Protein AF-A0A1B8HRH3-F1 (afdb_monomer_lite)

Radius of gyration: 27.8 Å; chains: 1; bounding box: 55×33×85 Å

Structure (mmCIF, N/CA/C/O backbone):
data_AF-A0A1B8HRH3-F1
#
_entry.id   AF-A0A1B8HRH3-F1
#
loop_
_atom_site.group_PDB
_atom_site.id
_atom_site.type_symbol
_atom_site.label_atom_id
_atom_site.label_alt_id
_atom_site.label_comp_id
_atom_site.label_asym_id
_atom_site.label_entity_id
_atom_site.label_seq_id
_atom_site.pdbx_PDB_ins_code
_atom_site.Cartn_x
_atom_site.Cartn_y
_atom_site.Cartn_z
_atom_site.occupancy
_atom_site.B_iso_or_equiv
_atom_site.auth_seq_id
_atom_site.auth_comp_id
_atom_site.auth_asym_id
_atom_site.auth_atom_id
_atom_site.pdbx_PDB_model_num
ATOM 1 N N . MET A 1 1 ? -7.498 -6.053 21.667 1.00 50.12 1 MET A N 1
ATOM 2 C CA . MET A 1 1 ? -8.161 -7.366 21.844 1.00 50.12 1 MET A CA 1
ATOM 3 C C . MET A 1 1 ? -8.419 -7.954 20.471 1.00 50.12 1 MET A C 1
ATOM 5 O O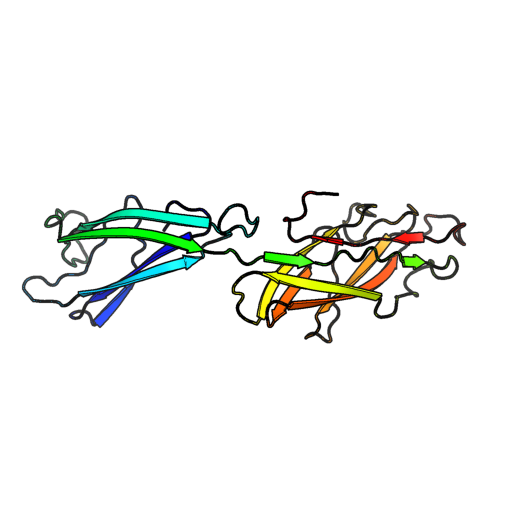 . MET A 1 1 ? -8.633 -7.163 19.564 1.00 50.12 1 MET A O 1
ATOM 9 N N . GLU A 1 2 ? -8.462 -9.274 20.304 1.00 45.66 2 GLU A N 1
ATOM 10 C CA . GLU A 1 2 ? -9.073 -9.849 19.101 1.00 45.66 2 GLU A CA 1
ATOM 11 C C . GLU A 1 2 ? -10.590 -9.710 19.222 1.00 45.66 2 GLU A C 1
ATOM 13 O O . GLU A 1 2 ? -11.219 -10.270 20.121 1.00 45.66 2 GLU A O 1
ATOM 18 N N . SER A 1 3 ? -11.198 -8.954 18.313 1.00 50.78 3 SER A N 1
ATOM 19 C CA . SER A 1 3 ? -12.659 -8.886 18.192 1.00 50.78 3 SER A CA 1
ATOM 20 C C . SER A 1 3 ? -13.285 -10.254 17.852 1.00 50.78 3 SER A C 1
ATOM 22 O O . SER A 1 3 ? -14.493 -10.433 17.977 1.00 50.78 3 SER A O 1
ATOM 24 N N . GLY A 1 4 ? -12.463 -11.249 17.490 1.00 48.84 4 GLY A N 1
ATOM 25 C CA . GLY A 1 4 ? -12.883 -12.459 16.787 1.00 48.84 4 GLY A CA 1
ATOM 26 C C . GLY A 1 4 ? -12.888 -12.279 15.268 1.00 48.84 4 GLY A C 1
ATOM 27 O O . GLY A 1 4 ? -13.210 -13.229 14.566 1.00 48.84 4 GLY A O 1
ATOM 28 N N . PHE A 1 5 ? -12.512 -11.093 14.777 1.00 55.12 5 PHE A N 1
ATOM 29 C CA . PHE A 1 5 ? -12.448 -10.761 13.361 1.00 55.12 5 PHE A CA 1
ATOM 30 C C . PHE A 1 5 ? -11.057 -10.227 12.977 1.00 55.12 5 PHE A C 1
ATOM 32 O O . PHE A 1 5 ? -10.506 -9.392 13.710 1.00 55.12 5 PHE A O 1
ATOM 39 N N . PRO A 1 6 ? -10.480 -10.676 11.845 1.00 59.66 6 PRO A N 1
ATOM 40 C CA . PRO A 1 6 ? -9.214 -10.158 11.336 1.00 59.66 6 PRO A CA 1
ATOM 41 C C . PRO A 1 6 ? -9.241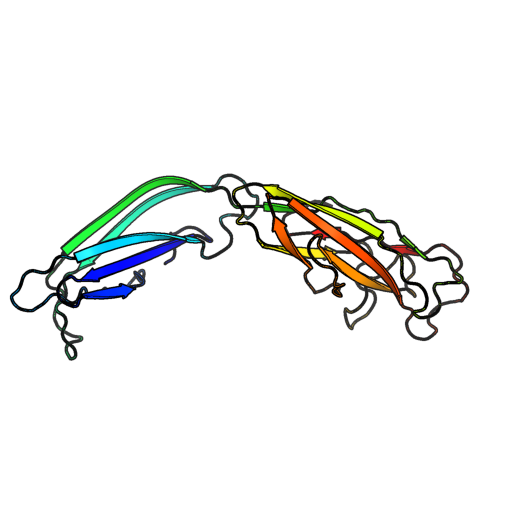 -8.632 11.171 1.00 59.66 6 PRO A C 1
ATOM 43 O O . PRO A 1 6 ? -10.185 -8.064 10.629 1.00 59.66 6 PRO A O 1
ATOM 46 N N . GLY A 1 7 ? -8.210 -7.961 11.689 1.00 62.41 7 GLY A N 1
ATOM 47 C CA . GLY A 1 7 ? -8.013 -6.517 11.526 1.00 62.41 7 GLY A CA 1
ATOM 48 C C . GLY A 1 7 ? -8.889 -5.593 12.367 1.00 62.41 7 GLY A C 1
ATOM 49 O O . GLY A 1 7 ? -8.714 -4.374 12.290 1.00 62.41 7 GLY A O 1
ATOM 50 N N . LEU A 1 8 ? -9.776 -6.132 13.205 1.00 69.19 8 LEU A N 1
ATOM 51 C CA . LEU A 1 8 ? -10.525 -5.361 14.193 1.00 69.19 8 LEU A CA 1
ATOM 52 C C . LEU A 1 8 ? -10.200 -5.812 15.611 1.00 69.19 8 LEU A C 1
ATOM 54 O O . LEU A 1 8 ? -10.133 -7.002 15.932 1.00 69.19 8 LEU A O 1
ATOM 58 N N . GLY A 1 9 ? -10.092 -4.838 16.499 1.00 69.25 9 GLY A N 1
ATOM 59 C CA . GLY A 1 9 ? -9.992 -5.053 17.923 1.00 69.25 9 GLY A CA 1
ATOM 60 C C . GLY A 1 9 ? -11.004 -4.227 18.685 1.00 69.25 9 GLY A C 1
ATOM 61 O O . GLY A 1 9 ? -11.500 -3.208 18.221 1.00 69.25 9 GLY A O 1
ATOM 62 N N . ILE A 1 10 ? -11.296 -4.675 19.894 1.00 71.75 10 ILE A N 1
ATOM 63 C CA . ILE A 1 10 ? -12.000 -3.864 20.878 1.00 71.75 10 ILE A CA 1
ATOM 64 C C . ILE A 1 10 ? -10.931 -3.309 21.823 1.00 71.75 10 ILE A C 1
ATOM 66 O O . ILE A 1 10 ? -9.958 -4.002 22.153 1.00 71.75 10 ILE A O 1
ATOM 70 N N . ALA A 1 11 ? -11.080 -2.049 22.214 1.00 70.06 11 ALA A N 1
ATOM 71 C CA . ALA A 1 11 ? -10.349 -1.394 23.288 1.00 70.06 11 ALA A CA 1
ATOM 72 C C . ALA A 1 11 ? -11.354 -0.972 24.365 1.00 70.06 11 ALA A C 1
ATOM 74 O O . ALA A 1 11 ? -12.481 -0.586 24.060 1.00 70.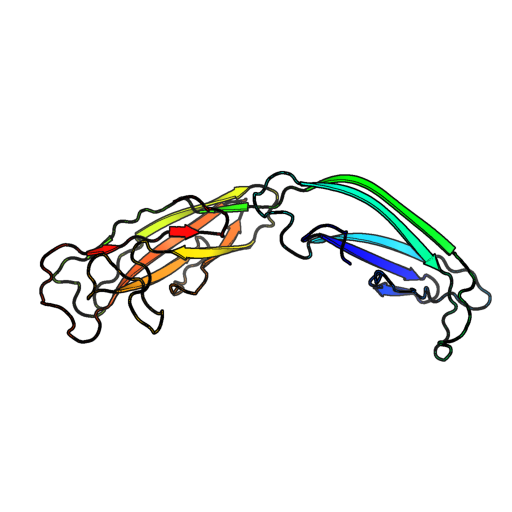06 11 ALA A O 1
ATOM 75 N N . TRP A 1 12 ? -10.952 -1.073 25.627 1.00 70.88 12 TRP A N 1
ATOM 76 C CA . TRP A 1 12 ? -11.767 -0.664 26.760 1.00 70.88 12 TRP A CA 1
ATOM 77 C C . TRP A 1 12 ? -10.923 0.196 27.691 1.00 70.88 12 TRP A C 1
ATOM 79 O O . TRP A 1 12 ? -9.782 -0.145 28.016 1.00 70.88 12 TRP A O 1
ATOM 89 N N . VAL A 1 13 ? -11.487 1.328 28.088 1.00 72.94 13 VAL A N 1
ATOM 90 C CA . VAL A 1 13 ? -10.876 2.255 29.033 1.00 72.94 13 VAL A CA 1
ATOM 91 C C . VAL A 1 13 ? -11.862 2.571 30.141 1.00 72.94 13 VAL A C 1
ATOM 93 O O . VAL A 1 13 ? -13.076 2.636 29.933 1.00 72.94 13 VAL A O 1
ATOM 96 N N . ASN A 1 14 ? -11.316 2.753 31.334 1.00 72.44 14 ASN A N 1
ATOM 97 C CA . ASN A 1 14 ? -12.084 2.942 32.545 1.00 72.44 14 ASN A CA 1
ATOM 98 C C . ASN A 1 14 ? -11.636 4.204 33.283 1.00 72.44 14 ASN A C 1
ATOM 100 O O . ASN A 1 14 ? -10.440 4.377 33.504 1.00 72.44 14 ASN A O 1
ATOM 104 N N . PHE A 1 15 ? -12.572 5.054 33.700 1.00 70.81 15 PHE A N 1
ATOM 105 C CA . PHE A 1 15 ? -12.303 6.172 34.601 1.00 70.81 15 PHE A CA 1
ATOM 106 C C . PHE A 1 15 ? -12.913 5.912 35.971 1.00 70.81 15 PHE A C 1
ATOM 108 O O . PHE A 1 15 ? -14.125 5.728 36.097 1.00 70.81 15 PHE A O 1
ATOM 115 N N . ASN A 1 16 ? -12.075 5.967 37.003 1.00 69.31 16 ASN A N 1
ATOM 116 C CA . ASN A 1 16 ? -12.486 5.821 38.394 1.00 69.31 16 ASN A CA 1
ATOM 117 C C . ASN A 1 16 ? -12.540 7.205 39.065 1.00 69.31 16 ASN A C 1
ATOM 119 O O . ASN A 1 16 ? -11.530 7.910 39.168 1.00 69.31 16 ASN A O 1
ATOM 123 N N . SER A 1 17 ? -13.725 7.608 39.542 1.00 71.12 17 SER A N 1
ATOM 124 C CA . SER A 1 17 ? -13.944 8.938 40.125 1.00 71.12 17 SER A CA 1
ATOM 125 C C . SER A 1 17 ? -13.161 9.197 41.410 1.00 71.12 17 SER A C 1
ATOM 127 O O . SER A 1 17 ? -12.976 10.366 41.756 1.00 71.12 17 SER A O 1
ATOM 129 N N . SER A 1 18 ? -12.746 8.144 42.114 1.00 67.56 18 SER A N 1
ATOM 130 C CA . SER A 1 18 ? -12.051 8.216 43.401 1.00 67.56 18 SER A CA 1
ATOM 131 C C . SER A 1 18 ? -10.542 8.364 43.222 1.00 67.56 18 SER A C 1
ATOM 133 O O . SER A 1 18 ? -9.914 9.107 43.967 1.00 67.56 18 SER A O 1
ATOM 135 N N . THR A 1 19 ? -9.959 7.735 42.196 1.00 66.88 19 THR A N 1
ATOM 136 C CA . THR A 1 19 ? -8.529 7.894 41.864 1.00 66.88 19 THR A CA 1
ATOM 137 C C . THR A 1 19 ? -8.262 8.994 40.836 1.00 66.88 19 THR A C 1
ATOM 139 O O . THR A 1 19 ? -7.109 9.379 40.654 1.00 66.88 19 THR A O 1
ATOM 142 N N . LYS A 1 20 ? -9.309 9.501 40.164 1.00 69.19 20 LYS A N 1
ATOM 143 C CA . LYS A 1 20 ? -9.238 10.488 39.067 1.00 69.19 20 LYS A CA 1
ATOM 144 C C . LYS A 1 20 ? -8.302 10.062 37.930 1.00 69.19 20 LYS A C 1
ATOM 146 O O . LYS A 1 20 ? -7.719 10.908 37.255 1.00 69.19 20 LYS A O 1
ATOM 151 N N . LYS A 1 21 ? -8.149 8.756 37.707 1.00 62.59 21 LYS A N 1
ATOM 152 C CA . LYS A 1 21 ? -7.260 8.197 36.683 1.00 62.59 21 LYS A CA 1
ATOM 153 C C . LYS A 1 21 ? -8.045 7.391 35.660 1.00 62.59 21 LYS A C 1
ATOM 155 O O . LYS A 1 21 ? -8.961 6.649 36.012 1.00 62.59 21 LYS A O 1
ATOM 160 N N . TRP A 1 22 ? -7.628 7.529 34.405 1.00 60.88 22 TRP A N 1
ATOM 161 C CA . TRP A 1 22 ? -7.977 6.592 33.348 1.00 60.88 22 TRP A CA 1
ATOM 162 C C . TRP A 1 22 ? -7.051 5.384 33.431 1.00 60.88 22 TRP A C 1
ATOM 164 O O . TRP A 1 22 ? -5.832 5.530 33.516 1.00 60.88 22 TRP A O 1
ATOM 174 N N . GLN A 1 23 ? -7.633 4.194 33.413 1.00 61.56 23 GLN A N 1
ATOM 175 C CA . GLN A 1 23 ? -6.915 2.936 33.328 1.00 61.56 23 GLN A CA 1
ATOM 176 C C . GLN A 1 23 ? -7.271 2.278 31.996 1.00 61.56 23 GLN A C 1
ATOM 178 O O . GLN A 1 23 ? -8.435 1.981 31.718 1.00 61.56 23 GLN A O 1
ATOM 183 N N . CYS A 1 24 ? -6.254 2.078 31.158 1.00 54.56 24 CYS A N 1
ATOM 184 C CA . CYS A 1 24 ? -6.365 1.235 29.977 1.00 54.56 24 CYS A CA 1
ATOM 185 C C . CYS A 1 24 ? -6.184 -0.209 30.424 1.00 54.56 24 CYS A C 1
ATOM 187 O O . CYS A 1 24 ? -5.107 -0.583 30.887 1.00 54.56 24 CYS A O 1
ATOM 189 N N . ALA A 1 25 ? -7.217 -1.024 30.265 1.00 53.25 25 ALA A N 1
ATOM 190 C CA . ALA A 1 25 ? -7.101 -2.455 30.457 1.00 53.25 25 ALA A CA 1
ATOM 191 C C . ALA A 1 25 ? -7.363 -3.137 29.119 1.00 53.25 25 ALA A C 1
ATOM 193 O O . ALA A 1 25 ? -8.459 -3.070 28.560 1.00 53.25 25 ALA A O 1
ATOM 194 N N . SER A 1 26 ? -6.348 -3.815 28.589 1.00 45.94 26 SER A N 1
ATOM 195 C CA . SER A 1 26 ? -6.600 -4.804 27.555 1.00 45.94 26 SER A CA 1
ATOM 196 C C . SER A 1 26 ? -7.412 -5.926 28.203 1.00 45.94 26 SER A C 1
ATOM 198 O O . SER A 1 26 ? -6.946 -6.581 29.133 1.00 45.94 26 SER A O 1
ATOM 200 N N . ILE A 1 27 ? -8.652 -6.133 27.748 1.00 49.03 27 ILE A N 1
ATOM 201 C CA . ILE A 1 27 ? -9.419 -7.318 28.145 1.00 49.03 27 ILE A CA 1
ATOM 202 C C . ILE A 1 27 ? -8.695 -8.503 27.507 1.00 49.03 27 ILE A C 1
ATOM 204 O O . ILE A 1 27 ? -8.842 -8.794 26.320 1.00 49.03 27 ILE A O 1
ATOM 208 N N . ASN A 1 28 ? -7.795 -9.117 28.261 1.00 45.25 28 ASN A N 1
ATOM 209 C CA . ASN A 1 28 ? -7.114 -10.320 27.824 1.00 45.25 28 ASN A CA 1
ATOM 210 C C . ASN A 1 28 ? -8.177 -11.444 27.761 1.00 45.25 28 ASN A C 1
ATOM 212 O O . ASN A 1 28 ? -9.019 -11.516 28.657 1.00 45.25 28 ASN A O 1
ATOM 216 N N . PRO A 1 29 ? -8.207 -12.291 26.714 1.00 39.09 29 PRO A N 1
ATOM 217 C CA . PRO A 1 29 ? -9.197 -13.367 26.572 1.00 39.09 29 PRO A CA 1
ATOM 218 C C . PRO A 1 29 ? -9.223 -14.354 27.755 1.00 39.09 29 PRO A C 1
ATOM 220 O O . PRO A 1 29 ? -10.234 -15.016 27.968 1.00 39.09 29 PRO A O 1
ATOM 223 N N . ALA A 1 30 ? -8.155 -14.405 28.558 1.00 40.41 30 ALA A N 1
ATOM 224 C CA . ALA A 1 30 ? -8.095 -15.122 29.837 1.00 40.41 30 ALA A CA 1
ATOM 225 C C . ALA A 1 30 ? -8.027 -14.192 31.075 1.00 40.41 30 ALA A C 1
ATOM 227 O O . ALA A 1 30 ? -7.860 -14.652 32.205 1.00 40.41 30 ALA A O 1
ATOM 228 N N . GLY A 1 31 ? -8.071 -12.872 30.883 1.00 41.75 31 GLY A N 1
ATOM 229 C CA . GLY A 1 31 ? -7.523 -11.891 31.813 1.00 41.75 31 GLY A CA 1
ATOM 230 C C . GLY A 1 31 ? -8.540 -11.182 32.688 1.00 41.75 31 GLY A C 1
ATOM 231 O O . GLY A 1 31 ? -9.328 -10.355 32.241 1.00 41.75 31 GLY A O 1
ATOM 232 N N . LYS A 1 32 ? -8.410 -11.459 33.980 1.00 49.16 32 LYS A N 1
ATOM 233 C CA . LYS A 1 32 ? -9.001 -10.730 35.102 1.00 49.16 32 LYS A CA 1
ATOM 234 C C . LYS A 1 32 ? -8.577 -9.257 35.059 1.00 49.16 32 LYS A C 1
ATOM 236 O O . LYS A 1 32 ? -7.382 -8.983 34.966 1.00 49.16 32 LYS A O 1
ATOM 241 N N . VAL A 1 33 ? -9.522 -8.322 35.194 1.00 50.94 33 VAL A N 1
ATOM 242 C CA . VAL A 1 33 ? -9.216 -6.884 35.292 1.00 50.94 33 VAL A CA 1
ATOM 243 C C . VAL A 1 33 ? -9.619 -6.324 36.656 1.00 50.94 33 VAL A C 1
ATOM 245 O O . VAL A 1 33 ? -10.737 -6.528 37.117 1.00 50.94 33 VAL A O 1
ATOM 248 N N . THR A 1 34 ? -8.700 -5.604 37.298 1.00 54.50 34 THR A N 1
ATOM 249 C CA . THR A 1 34 ? -8.872 -4.920 38.589 1.00 54.50 34 THR A CA 1
ATOM 250 C C . THR A 1 34 ? -9.408 -3.498 38.387 1.00 54.50 34 THR A C 1
ATOM 252 O O . THR A 1 34 ? -8.772 -2.725 37.679 1.00 54.50 34 THR A O 1
ATOM 255 N N . ARG A 1 35 ? -10.533 -3.120 39.022 1.00 55.97 35 ARG A N 1
ATOM 256 C CA . ARG A 1 35 ? -11.155 -1.774 38.883 1.00 55.97 35 ARG A CA 1
ATOM 257 C C . ARG A 1 35 ? -10.804 -0.768 39.992 1.00 55.97 35 ARG A C 1
ATOM 259 O O . ARG A 1 35 ? -11.393 0.310 40.058 1.00 55.97 35 ARG A O 1
ATOM 266 N N . GLY A 1 36 ? -9.862 -1.109 40.870 1.00 54.59 36 GLY A N 1
ATOM 267 C CA . GLY A 1 36 ? -9.355 -0.196 41.897 1.00 54.59 36 GLY A CA 1
ATOM 268 C C . GLY A 1 36 ? -10.431 0.376 42.831 1.00 54.59 36 GLY A C 1
ATOM 269 O O . GLY A 1 36 ? -10.445 1.574 43.117 1.00 54.59 36 GLY A O 1
ATOM 270 N N . LEU A 1 37 ? -11.394 -0.450 43.256 1.00 58.97 37 LEU A N 1
ATOM 271 C CA . LEU A 1 37 ? -12.474 -0.001 44.139 1.00 58.97 37 LEU A CA 1
ATOM 272 C C . LEU A 1 37 ? -11.938 0.278 45.559 1.00 58.97 37 LEU A C 1
ATOM 274 O O . LEU A 1 37 ? -11.204 -0.562 46.098 1.00 58.97 37 LEU A O 1
ATOM 278 N N . PRO A 1 38 ? -12.291 1.421 46.183 1.00 54.84 38 PRO A N 1
ATOM 279 C CA . PRO A 1 38 ? -11.848 1.749 47.535 1.00 54.84 38 PRO A CA 1
ATOM 280 C C . PRO A 1 38 ? -12.452 0.792 48.577 1.00 54.84 38 PRO A C 1
ATOM 282 O O . PRO A 1 38 ? -13.614 0.398 48.484 1.00 54.84 38 PRO A O 1
ATOM 285 N N . ARG A 1 39 ? -11.683 0.434 49.619 1.00 52.84 39 ARG A N 1
ATOM 286 C CA . ARG A 1 39 ? -12.244 -0.215 50.820 1.00 52.84 39 ARG A CA 1
ATOM 287 C C . ARG A 1 39 ? -13.143 0.808 51.529 1.00 52.84 39 ARG A C 1
ATOM 289 O O . ARG A 1 39 ? -12.626 1.781 52.060 1.00 52.84 39 ARG A O 1
ATOM 296 N N . ASN A 1 40 ? -14.449 0.546 51.575 1.00 53.84 40 ASN A N 1
ATOM 297 C CA . ASN A 1 40 ? -15.458 1.322 52.315 1.00 53.84 40 ASN A CA 1
ATOM 298 C C . ASN A 1 40 ? -15.716 2.736 51.763 1.00 53.84 40 ASN A C 1
ATOM 300 O O . ASN A 1 40 ? -15.578 3.727 52.477 1.00 53.84 40 ASN A O 1
ATOM 304 N N . GLY A 1 41 ? -16.124 2.831 50.499 1.00 60.28 41 GLY A N 1
ATOM 305 C CA . GLY A 1 41 ? -16.603 4.080 49.912 1.00 60.28 41 GLY A CA 1
ATOM 306 C C . GLY A 1 41 ? -17.377 3.846 48.620 1.00 60.28 41 GLY A C 1
ATOM 307 O O . GLY A 1 41 ? -17.356 2.747 48.068 1.00 60.28 41 GLY A O 1
ATOM 308 N N . GLU A 1 42 ? -18.038 4.892 48.136 1.00 63.16 42 GLU A N 1
ATOM 309 C CA . GLU A 1 42 ? -18.676 4.896 46.821 1.00 63.16 42 GLU A C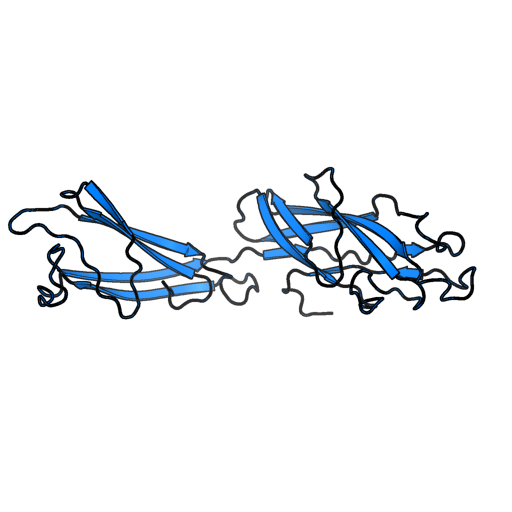A 1
ATOM 310 C C . GLU A 1 42 ? -17.711 5.454 45.769 1.00 63.16 42 GLU A C 1
ATOM 312 O O . GLU A 1 42 ? -16.958 6.400 46.016 1.00 63.16 42 GLU A O 1
ATOM 317 N N . ALA A 1 43 ? -17.722 4.855 44.581 1.00 67.75 43 ALA A N 1
ATOM 318 C CA . ALA A 1 43 ? -16.988 5.335 43.421 1.00 67.75 43 ALA A CA 1
ATOM 319 C C . ALA A 1 43 ? -17.899 5.256 42.196 1.00 67.75 43 ALA A C 1
ATOM 321 O O . ALA A 1 43 ? -18.555 4.240 41.970 1.00 67.75 43 ALA A O 1
ATOM 322 N N . ILE A 1 44 ? -17.909 6.311 41.386 1.00 72.62 44 ILE A N 1
ATOM 323 C CA . ILE A 1 44 ? -18.511 6.277 40.058 1.00 72.62 44 ILE A CA 1
ATOM 324 C C . ILE A 1 44 ? -17.438 5.812 39.090 1.00 72.62 44 ILE A C 1
ATOM 326 O O . ILE A 1 44 ? -16.334 6.366 39.038 1.00 72.62 44 ILE A O 1
ATOM 330 N N . ILE A 1 45 ? -17.786 4.799 38.310 1.00 71.31 45 ILE A N 1
ATOM 331 C CA . ILE A 1 45 ? -16.911 4.268 37.288 1.00 71.31 45 ILE A CA 1
ATOM 332 C C . ILE A 1 45 ? -17.525 4.524 35.913 1.00 71.31 45 ILE A C 1
ATOM 334 O O . ILE A 1 45 ? -18.674 4.166 35.673 1.00 71.31 45 ILE A O 1
ATOM 338 N N . TYR A 1 46 ? -16.742 5.116 35.014 1.00 75.19 46 TYR A N 1
ATOM 339 C CA . TYR A 1 46 ? -17.139 5.365 33.632 1.00 75.19 46 TYR A CA 1
ATOM 340 C C . TYR A 1 46 ? -16.367 4.431 32.708 1.00 75.19 46 TYR A C 1
ATOM 342 O O . TYR A 1 46 ? -15.137 4.427 32.710 1.00 75.19 46 TYR A O 1
ATOM 350 N N . ASP A 1 47 ? -17.090 3.652 31.911 1.00 72.00 47 ASP A N 1
ATOM 351 C CA . ASP A 1 47 ? -16.517 2.781 30.891 1.00 72.00 47 ASP A CA 1
ATOM 352 C C . ASP A 1 47 ? -16.673 3.397 29.510 1.00 72.00 47 ASP A C 1
ATOM 354 O O . ASP A 1 47 ? -17.751 3.869 29.150 1.00 72.00 47 ASP A O 1
ATOM 358 N N . GLN A 1 48 ? -15.616 3.326 28.708 1.00 75.38 48 GLN A N 1
ATOM 359 C CA . GLN A 1 48 ? -15.698 3.578 27.276 1.00 75.38 48 GLN A CA 1
ATOM 360 C C . GLN A 1 48 ? -15.155 2.378 26.519 1.00 75.38 48 GLN A C 1
ATOM 362 O O . GLN A 1 48 ? -14.115 1.811 26.863 1.00 75.38 48 GLN A O 1
ATOM 367 N N . ILE A 1 49 ? -15.882 1.996 25.477 1.00 73.62 49 ILE A N 1
ATOM 368 C CA . ILE A 1 49 ? -15.570 0.852 24.632 1.00 73.62 49 ILE A CA 1
ATOM 369 C C . ILE A 1 49 ? -15.426 1.376 23.222 1.00 73.62 49 ILE A C 1
ATOM 371 O O . ILE A 1 49 ? -16.302 2.072 22.715 1.00 73.62 49 ILE A O 1
ATOM 375 N N . ILE A 1 50 ? -14.299 1.053 22.611 1.00 73.88 50 ILE A N 1
ATOM 376 C CA . ILE A 1 50 ? -13.897 1.588 21.323 1.00 73.88 50 ILE A CA 1
ATOM 377 C C . ILE A 1 50 ? -13.649 0.405 20.401 1.00 73.88 50 ILE A C 1
ATOM 379 O O . ILE A 1 50 ? -12.935 -0.535 20.757 1.00 73.88 50 ILE A O 1
ATOM 383 N N . LEU A 1 51 ? -14.226 0.457 19.206 1.00 72.88 51 LEU A N 1
ATOM 384 C CA . LEU A 1 51 ? -13.825 -0.423 18.122 1.00 72.88 51 LEU A CA 1
ATOM 385 C C . LEU A 1 51 ? -12.613 0.206 17.435 1.00 72.88 51 LEU A C 1
ATOM 387 O O . LEU A 1 51 ? -12.668 1.351 16.994 1.00 72.88 51 LEU A O 1
ATOM 391 N N . VAL A 1 52 ? -11.512 -0.531 17.374 1.00 71.56 52 VAL A N 1
ATOM 392 C CA . VAL A 1 52 ? -10.250 -0.068 16.802 1.00 71.56 52 VAL A CA 1
ATOM 393 C C . VAL A 1 52 ? -9.861 -0.949 15.627 1.00 71.56 52 VAL A C 1
ATOM 395 O O . VAL A 1 52 ? -9.967 -2.173 15.686 1.00 71.56 52 VAL A O 1
ATOM 398 N N . LYS A 1 53 ? -9.368 -0.333 14.556 1.00 70.25 53 LYS A N 1
ATOM 399 C CA . LYS A 1 53 ? -8.721 -1.065 13.470 1.00 70.25 53 LYS A CA 1
ATOM 400 C C . LYS A 1 53 ? -7.341 -1.517 13.949 1.00 70.25 53 LYS A C 1
ATOM 402 O O . LYS A 1 53 ? -6.508 -0.688 14.298 1.00 70.25 53 LYS A O 1
ATOM 407 N N . THR A 1 54 ? -7.107 -2.823 13.986 1.00 66.69 54 THR A N 1
ATOM 408 C CA . THR A 1 54 ? -5.834 -3.437 14.403 1.00 66.69 54 THR A CA 1
ATOM 409 C C . THR A 1 54 ? -5.041 -4.014 13.233 1.00 66.69 54 THR A C 1
ATOM 411 O O . THR A 1 54 ? -3.890 -4.398 13.414 1.00 66.69 54 THR A O 1
ATOM 414 N N . GLY A 1 55 ? -5.629 -4.068 12.037 1.00 61.81 55 GLY A N 1
ATOM 415 C CA . GLY A 1 55 ? -5.004 -4.620 10.839 1.00 61.81 55 GLY A CA 1
ATOM 416 C C . GLY A 1 55 ? -5.917 -4.527 9.612 1.00 61.81 55 GLY A C 1
ATOM 417 O O . GLY A 1 55 ? -6.888 -3.763 9.629 1.00 61.81 55 GLY A O 1
ATOM 418 N N . PRO A 1 56 ? -5.608 -5.265 8.535 1.00 59.56 56 PRO A N 1
ATOM 419 C CA . PRO A 1 56 ? -6.480 -5.365 7.372 1.00 59.56 56 PRO A CA 1
ATOM 420 C C . PRO A 1 56 ? -7.814 -5.995 7.770 1.00 59.56 56 PRO A C 1
ATOM 422 O O . PRO A 1 56 ? -7.833 -7.064 8.376 1.00 59.56 56 PRO A O 1
ATOM 425 N N . ILE A 1 57 ? -8.908 -5.298 7.471 1.00 63.59 57 ILE A N 1
ATOM 426 C CA . ILE A 1 57 ? -10.257 -5.790 7.741 1.00 63.59 57 ILE A CA 1
ATOM 427 C C . ILE A 1 57 ? -10.606 -6.762 6.616 1.00 63.59 57 ILE A C 1
ATOM 429 O O . ILE A 1 57 ? -10.580 -6.375 5.444 1.00 63.59 57 ILE A O 1
ATOM 433 N N . GLY A 1 58 ? -10.897 -8.003 6.988 1.00 64.50 58 GLY A N 1
ATOM 434 C CA . GLY A 1 58 ? -11.346 -9.016 6.049 1.00 64.50 58 GLY A CA 1
ATOM 435 C C . GLY A 1 58 ? -10.297 -9.641 5.151 1.00 64.50 58 GLY A C 1
ATOM 436 O O . GLY A 1 58 ? -9.116 -9.710 5.489 1.00 64.50 58 GLY A O 1
ATOM 437 N N . ASP A 1 59 ? -10.748 -10.080 3.976 1.00 63.84 59 ASP A N 1
ATOM 438 C CA . ASP A 1 59 ? -9.913 -10.620 2.893 1.00 63.84 59 ASP A CA 1
ATOM 439 C C . ASP A 1 59 ? -9.225 -9.535 2.044 1.00 63.84 59 ASP A C 1
ATOM 441 O O . ASP A 1 59 ? -8.577 -9.849 1.051 1.00 63.84 59 ASP A O 1
ATOM 445 N N . GLN A 1 60 ? -9.358 -8.259 2.427 1.00 57.09 60 GLN A N 1
ATOM 446 C CA . GLN A 1 60 ? -8.832 -7.102 1.692 1.00 57.09 60 GLN A CA 1
ATOM 447 C C . GLN A 1 60 ? -9.436 -6.914 0.291 1.00 57.09 60 GLN A C 1
ATOM 449 O O . GLN A 1 60 ? -8.968 -6.053 -0.450 1.00 57.09 60 GLN A O 1
ATOM 454 N N . SER A 1 61 ? -10.518 -7.628 -0.051 1.00 58.78 61 SER A N 1
ATOM 455 C CA . SER A 1 61 ? -11.256 -7.468 -1.314 1.00 58.78 61 SER A CA 1
ATOM 456 C C . SER A 1 61 ? -12.146 -6.225 -1.349 1.00 58.78 61 SER A C 1
ATOM 458 O O . SER A 1 61 ? -12.692 -5.885 -2.399 1.00 58.78 61 SER A O 1
ATOM 460 N N . GLY A 1 62 ? -12.300 -5.530 -0.210 1.00 57.97 62 GLY A N 1
ATOM 461 C CA . GLY A 1 62 ? -13.055 -4.269 -0.090 1.00 57.97 62 GLY A CA 1
ATOM 462 C C . GLY A 1 62 ? -14.552 -4.460 -0.219 1.00 57.97 62 GLY A C 1
ATOM 463 O O . GLY A 1 62 ? -15.314 -3.490 -0.238 1.00 57.97 62 GLY A O 1
ATOM 464 N N . LYS A 1 63 ? -14.977 -5.722 -0.267 1.00 61.97 63 LYS A N 1
ATOM 465 C CA . LYS A 1 63 ? -16.349 -6.099 -0.019 1.00 61.97 63 LYS A CA 1
ATOM 466 C C . LYS A 1 63 ? -16.717 -5.694 1.399 1.00 61.97 63 LYS A C 1
ATOM 468 O O . LYS A 1 63 ? -15.912 -5.709 2.328 1.00 61.97 63 LYS A O 1
ATOM 473 N N . ASN A 1 64 ? -17.975 -5.316 1.526 1.00 64.62 64 ASN A N 1
ATOM 474 C CA . ASN A 1 64 ? -18.604 -5.044 2.798 1.00 64.62 64 ASN A CA 1
ATOM 475 C C . ASN A 1 64 ? -18.526 -6.284 3.686 1.00 64.62 64 ASN A C 1
ATOM 477 O O . ASN A 1 64 ? -19.141 -7.306 3.377 1.00 64.62 64 ASN A O 1
ATOM 481 N N . GLU A 1 65 ? -17.814 -6.180 4.803 1.00 63.09 65 GLU A N 1
ATOM 482 C CA . GLU A 1 65 ? -17.806 -7.235 5.802 1.00 63.09 65 GLU A CA 1
ATOM 483 C C . GLU A 1 65 ? -18.855 -6.954 6.865 1.00 63.09 65 GLU A C 1
ATOM 485 O O . GLU A 1 65 ? -18.929 -5.855 7.420 1.00 63.09 65 GLU A O 1
ATOM 490 N N . THR A 1 66 ? -19.690 -7.957 7.130 1.00 69.88 66 THR A N 1
ATOM 491 C CA . THR A 1 66 ? -20.686 -7.890 8.196 1.00 69.88 66 THR A CA 1
ATOM 492 C C . THR A 1 66 ? -20.085 -8.446 9.476 1.00 69.88 66 THR A C 1
ATOM 494 O O . THR A 1 66 ? -19.795 -9.636 9.578 1.00 69.88 66 THR A O 1
ATOM 497 N N . PHE A 1 67 ? -19.958 -7.581 10.471 1.00 67.94 67 PHE A N 1
ATOM 498 C CA . PHE A 1 67 ? -19.525 -7.930 11.812 1.00 67.94 67 PHE A CA 1
ATOM 499 C C . PHE A 1 67 ? -20.758 -8.208 12.648 1.00 67.94 67 PHE A C 1
ATOM 501 O O . PHE A 1 67 ? -21.528 -7.293 12.943 1.00 67.94 67 PHE A O 1
ATOM 508 N N . ASP A 1 68 ? -20.944 -9.475 13.006 1.00 70.38 68 ASP A N 1
ATOM 509 C CA . ASP A 1 68 ? -21.932 -9.886 13.994 1.00 70.38 68 ASP A CA 1
ATOM 510 C C . ASP A 1 68 ? -21.257 -9.922 15.363 1.00 70.38 68 ASP A C 1
ATOM 512 O O . ASP A 1 68 ? -20.552 -10.871 15.725 1.00 70.38 68 ASP A O 1
ATOM 516 N N . PHE A 1 69 ? -21.410 -8.835 16.112 1.00 71.44 69 PHE A N 1
ATOM 517 C CA . PHE A 1 69 ? -20.993 -8.826 17.499 1.00 71.44 69 PHE A CA 1
ATOM 518 C C . PHE A 1 69 ? -21.999 -9.658 18.279 1.00 71.44 69 PHE A C 1
ATOM 520 O O . PHE A 1 69 ? -23.163 -9.291 18.401 1.00 71.44 69 PHE A O 1
ATOM 527 N N . ASN A 1 70 ? -21.535 -10.776 18.821 1.00 74.12 70 ASN A N 1
ATOM 528 C CA . ASN A 1 70 ? -22.254 -11.519 19.843 1.00 74.12 70 ASN A CA 1
ATOM 529 C C . ASN A 1 70 ? -21.248 -12.039 20.869 1.00 74.12 70 ASN A C 1
ATOM 531 O O . ASN A 1 70 ? -20.906 -13.223 20.904 1.00 74.12 70 ASN A O 1
ATOM 535 N N . LYS A 1 71 ? -20.692 -11.113 21.657 1.00 70.06 71 LYS A N 1
ATOM 536 C CA . LYS A 1 71 ? -19.737 -11.442 22.718 1.00 70.06 71 LYS A CA 1
ATOM 537 C C . LYS A 1 71 ? -20.179 -10.871 24.052 1.00 70.06 71 LYS A C 1
ATOM 539 O O . LYS A 1 71 ? -20.614 -9.725 24.152 1.00 70.06 71 LYS A O 1
ATOM 544 N N . VAL A 1 72 ? -20.017 -11.693 25.082 1.00 74.38 72 VAL A N 1
ATOM 545 C CA . VAL A 1 72 ? -20.257 -11.324 26.473 1.00 74.38 72 VAL A CA 1
ATOM 546 C C . VAL A 1 72 ? -18.912 -11.210 27.174 1.00 74.38 72 VAL A C 1
ATOM 548 O O . VAL A 1 72 ? -18.114 -12.146 27.159 1.00 74.38 72 VAL A O 1
ATOM 551 N N . PHE A 1 73 ? -18.674 -10.064 27.797 1.00 70.31 73 PHE A N 1
ATOM 552 C CA . PHE A 1 73 ? -17.509 -9.797 28.628 1.00 70.31 73 PHE A CA 1
ATOM 553 C C . PHE A 1 73 ? -17.952 -9.767 30.088 1.00 70.31 73 PHE A C 1
ATOM 555 O O . PHE A 1 73 ? -18.886 -9.046 30.438 1.00 70.31 73 PHE A O 1
ATOM 562 N N . GLN A 1 74 ? -17.297 -10.556 30.938 1.00 69.50 74 GLN A N 1
ATOM 563 C CA . GLN A 1 74 ? -17.570 -10.579 32.373 1.00 69.50 74 GLN A CA 1
ATOM 564 C C . GLN A 1 74 ? -16.544 -9.714 33.106 1.00 69.50 74 GLN A C 1
ATOM 566 O O . GLN A 1 74 ? -15.340 -9.951 32.993 1.00 69.50 74 GLN A O 1
ATOM 571 N N . PHE A 1 75 ? -17.023 -8.758 33.900 1.00 66.81 75 PHE A N 1
ATOM 572 C CA . PHE A 1 75 ? -16.189 -7.931 34.766 1.00 66.81 75 PHE A CA 1
ATOM 573 C C . PHE A 1 75 ? -16.346 -8.388 36.212 1.00 66.81 75 PHE A C 1
ATOM 575 O O . PHE A 1 75 ? -17.457 -8.437 36.743 1.00 66.81 75 PHE A O 1
ATOM 582 N N . ASN A 1 76 ? -15.227 -8.719 36.852 1.00 64.81 76 ASN A N 1
ATOM 583 C CA . ASN A 1 76 ? -15.200 -9.116 38.256 1.00 64.81 76 ASN A CA 1
ATOM 584 C C . ASN A 1 76 ? -14.810 -7.931 39.138 1.00 64.81 76 ASN A C 1
ATOM 586 O O . ASN A 1 76 ? -14.043 -7.052 38.739 1.00 64.81 76 ASN A O 1
ATOM 590 N N . GLU A 1 77 ? -15.335 -7.921 40.355 1.00 60.78 77 GLU A N 1
ATOM 591 C CA . GLU A 1 77 ? -14.979 -6.925 41.352 1.00 60.78 77 GLU A CA 1
ATOM 592 C C . GLU A 1 77 ? -13.664 -7.309 42.050 1.00 60.78 77 GLU A C 1
ATOM 594 O O . GLU A 1 77 ? -13.510 -8.430 42.545 1.00 60.78 77 GLU A O 1
ATOM 599 N N . ARG A 1 78 ? -12.716 -6.365 42.129 1.00 60.03 78 ARG A N 1
ATOM 600 C CA . ARG A 1 78 ? -11.477 -6.539 42.894 1.00 60.03 78 ARG A CA 1
ATOM 601 C C . ARG A 1 78 ? -11.058 -5.242 43.582 1.00 60.03 78 ARG A C 1
ATOM 603 O O . ARG A 1 78 ? -11.074 -4.174 42.968 1.00 60.03 78 ARG A O 1
ATOM 610 N N . LYS A 1 79 ? -10.670 -5.359 44.854 1.00 56.97 79 LYS A N 1
ATOM 611 C CA . LYS A 1 79 ? -10.122 -4.256 45.659 1.00 56.97 79 LYS A CA 1
ATOM 612 C C . LYS A 1 79 ? -8.755 -3.834 45.120 1.00 56.97 79 LYS A C 1
ATOM 614 O O . LYS A 1 79 ? -7.956 -4.699 44.762 1.00 56.97 79 LYS A O 1
ATOM 619 N N . ASP A 1 80 ? -8.488 -2.527 45.100 1.00 50.16 80 ASP A N 1
ATOM 620 C CA . ASP A 1 80 ? -7.132 -2.021 44.857 1.00 50.16 80 ASP A CA 1
ATOM 621 C C . ASP A 1 80 ? -6.273 -2.367 46.079 1.00 50.16 80 ASP A C 1
ATOM 623 O O . ASP A 1 80 ? -6.502 -1.848 47.172 1.00 50.16 80 ASP A O 1
ATOM 627 N N . SER A 1 81 ? -5.334 -3.300 45.939 1.00 49.72 81 SER A N 1
ATOM 628 C CA . SER A 1 81 ? -4.368 -3.613 46.992 1.00 49.72 81 SER A CA 1
ATOM 629 C C . SER A 1 81 ? -2.997 -3.795 46.351 1.00 49.72 81 SER A C 1
ATOM 631 O O . SER A 1 81 ? -2.839 -4.701 45.529 1.00 49.72 81 SER A O 1
ATOM 633 N N . PRO A 1 82 ? -1.995 -2.969 46.706 1.00 46.91 82 PRO A N 1
ATOM 634 C CA . PRO A 1 82 ? -0.665 -3.040 46.107 1.00 46.91 82 PRO A CA 1
ATOM 635 C C . PRO A 1 82 ? 0.085 -4.349 46.414 1.00 46.91 82 PRO A C 1
ATOM 637 O O . PRO A 1 82 ? 1.076 -4.629 45.751 1.00 46.91 82 PRO A O 1
ATOM 640 N N . ASN A 1 83 ? -0.389 -5.166 47.367 1.00 47.78 83 ASN A N 1
ATOM 641 C CA . ASN A 1 83 ? 0.348 -6.325 47.889 1.00 47.78 83 ASN A CA 1
ATOM 642 C C . ASN A 1 83 ? -0.393 -7.675 47.825 1.00 47.78 83 ASN A C 1
ATOM 644 O O . ASN A 1 83 ? 0.122 -8.661 48.345 1.00 47.78 83 ASN A O 1
ATOM 648 N N . GLU A 1 84 ? -1.580 -7.778 47.215 1.00 44.75 84 GLU A N 1
ATOM 649 C CA . GLU A 1 84 ? -2.380 -9.013 47.308 1.00 44.75 84 GLU A CA 1
ATOM 650 C C . GLU A 1 84 ? -2.799 -9.565 45.937 1.00 44.75 84 GLU A C 1
ATOM 652 O O . GLU A 1 84 ? -3.886 -9.321 45.403 1.00 44.75 84 GLU A O 1
ATOM 657 N N . SER A 1 85 ? -1.927 -10.410 45.383 1.00 44.62 85 SER A N 1
ATOM 658 C CA . SER A 1 85 ? -2.206 -11.280 44.235 1.00 44.62 85 SER A CA 1
ATOM 659 C C . SER A 1 85 ? -3.161 -12.447 44.550 1.00 44.62 85 SER A C 1
ATOM 661 O O . SER A 1 85 ? -3.527 -13.172 43.627 1.00 44.62 85 SER A O 1
ATOM 663 N N . TYR A 1 86 ? -3.608 -12.605 45.805 1.00 40.91 86 TYR A N 1
ATOM 664 C CA . TYR A 1 86 ? -4.307 -13.807 46.291 1.00 40.91 86 TYR A CA 1
ATOM 665 C C . TYR A 1 86 ? -5.707 -13.589 46.886 1.00 40.91 86 TYR A C 1
ATOM 667 O O . TYR A 1 86 ? -6.343 -14.572 47.263 1.00 40.91 86 TYR A O 1
ATOM 675 N N . LEU A 1 87 ? -6.219 -12.356 46.989 1.00 45.22 87 LEU A N 1
ATOM 676 C CA . LEU A 1 87 ? -7.600 -12.186 47.457 1.00 45.22 87 LEU A CA 1
ATOM 677 C C . LEU A 1 87 ? -8.590 -12.720 46.406 1.00 45.22 87 LEU A C 1
ATOM 679 O O . LEU A 1 87 ? -8.407 -12.434 45.218 1.00 45.22 87 LEU A O 1
ATOM 683 N N . PRO A 1 88 ? -9.624 -13.480 46.818 1.00 45.84 88 PRO A N 1
ATOM 684 C CA . PRO A 1 88 ? -10.651 -13.945 45.899 1.00 45.84 88 PRO A CA 1
ATOM 685 C C . PRO A 1 88 ? -11.354 -12.740 45.271 1.00 45.84 88 PRO A C 1
ATOM 687 O O . PRO A 1 88 ? -11.611 -11.741 45.946 1.00 45.84 88 PRO A O 1
ATOM 690 N N . ASP A 1 89 ? -11.648 -12.839 43.973 1.00 54.12 89 ASP A N 1
ATOM 691 C CA . ASP A 1 89 ? -12.554 -11.910 43.301 1.00 54.12 89 ASP A CA 1
ATOM 692 C C . ASP A 1 89 ? -13.823 -11.801 44.171 1.00 54.12 89 ASP A C 1
ATOM 694 O O . ASP A 1 89 ? -14.390 -12.829 44.547 1.00 54.12 89 ASP A O 1
ATOM 698 N N . ASN A 1 90 ? -14.293 -10.587 44.489 1.00 57.16 90 ASN A N 1
ATOM 699 C CA . ASN A 1 90 ? -15.514 -10.386 45.298 1.00 57.16 90 ASN A CA 1
ATOM 700 C C . ASN A 1 90 ? -16.788 -10.875 44.567 1.00 57.16 90 ASN A C 1
ATOM 702 O O . ASN A 1 90 ? -17.902 -10.698 45.051 1.00 57.16 90 ASN A O 1
ATOM 706 N N . GLY A 1 91 ? -16.632 -11.498 43.398 1.00 56.72 91 GLY A N 1
ATOM 707 C CA . GLY A 1 91 ? -17.697 -11.994 42.547 1.00 56.72 91 GLY A CA 1
ATOM 708 C C . GLY A 1 91 ? -17.807 -11.211 41.243 1.00 56.72 91 GLY A C 1
ATOM 709 O O . GLY A 1 91 ? -16.976 -10.360 40.908 1.00 56.72 91 GLY A O 1
ATOM 710 N N . LYS A 1 92 ? -18.843 -11.548 40.474 1.00 65.12 92 LYS A N 1
ATOM 711 C CA . LYS A 1 92 ? -19.184 -10.855 39.229 1.00 65.12 92 LYS A CA 1
ATOM 712 C C . LYS A 1 92 ? -19.747 -9.480 39.577 1.00 65.12 92 LYS A C 1
ATOM 714 O O . LYS A 1 92 ? -20.680 -9.405 40.368 1.00 65.12 92 LYS A O 1
ATOM 719 N N . LEU A 1 93 ? -19.220 -8.427 38.961 1.00 68.75 93 LEU A N 1
ATOM 720 C CA . LEU A 1 93 ? -19.756 -7.077 39.116 1.00 68.75 93 LEU A CA 1
ATOM 721 C C . LEU A 1 93 ? -20.895 -6.850 38.114 1.00 68.75 93 LEU A C 1
ATOM 723 O O . LEU A 1 93 ? -22.022 -6.562 38.498 1.00 68.75 93 LEU A O 1
ATOM 727 N N . TYR A 1 94 ? -20.609 -7.025 36.823 1.00 69.31 94 TYR A N 1
ATOM 728 C CA . TYR A 1 94 ? -21.599 -6.994 35.745 1.00 69.31 94 TYR A CA 1
ATOM 729 C C . TYR A 1 94 ? -21.057 -7.708 34.506 1.00 69.31 94 TYR A C 1
ATOM 731 O O . TYR A 1 94 ? -19.851 -7.924 34.351 1.00 69.31 94 TYR A O 1
ATOM 739 N N . ASN A 1 95 ? -21.974 -8.057 33.610 1.00 74.75 95 ASN A N 1
ATOM 740 C CA . ASN A 1 95 ? -21.646 -8.496 32.265 1.00 74.75 95 ASN A CA 1
ATOM 741 C C . ASN A 1 95 ? -21.916 -7.352 31.295 1.00 74.75 95 ASN A C 1
ATOM 743 O O . ASN A 1 95 ? -22.915 -6.644 31.422 1.00 74.75 95 ASN A O 1
ATOM 747 N N . LEU A 1 96 ? -21.057 -7.221 30.298 1.00 71.50 96 LEU A N 1
ATOM 748 C CA . LEU A 1 96 ? -21.321 -6.414 29.126 1.00 71.50 96 LEU A CA 1
ATOM 749 C C . LEU A 1 96 ? -21.579 -7.345 27.948 1.00 71.50 96 LEU A C 1
ATOM 751 O O . LEU A 1 96 ? -20.702 -8.113 27.551 1.00 71.50 96 LEU A O 1
ATOM 755 N N . THR A 1 97 ? -22.755 -7.216 27.356 1.00 77.19 97 THR A N 1
ATOM 756 C CA . THR A 1 97 ? -23.070 -7.863 26.086 1.00 77.19 97 THR A CA 1
ATOM 757 C C . THR A 1 97 ? -22.868 -6.854 24.965 1.00 77.19 97 THR A C 1
ATOM 759 O O . THR A 1 97 ? -23.565 -5.843 24.910 1.00 77.19 97 THR A O 1
ATOM 762 N N . LEU A 1 98 ? -21.919 -7.128 24.070 1.00 71.62 98 LEU A N 1
ATOM 763 C CA . LEU A 1 98 ? -21.821 -6.432 22.790 1.00 71.62 98 LEU A CA 1
ATOM 764 C C . LEU A 1 98 ? -22.575 -7.263 21.756 1.00 71.62 98 LEU A C 1
ATOM 766 O O . LEU A 1 98 ? -22.088 -8.307 21.313 1.00 71.62 98 LEU A O 1
ATOM 770 N N . SER A 1 99 ? -23.779 -6.794 21.430 1.00 78.69 99 SER A N 1
ATOM 771 C CA . SER A 1 99 ? -24.667 -7.386 20.434 1.00 78.69 99 SER A CA 1
ATOM 772 C C . SER A 1 99 ? -24.937 -6.410 19.293 1.00 78.69 99 SER A C 1
ATOM 774 O O . SER A 1 99 ? -25.209 -5.237 19.552 1.00 78.69 99 SER A O 1
ATOM 776 N N . GLY A 1 100 ? -24.948 -6.888 18.053 1.00 73.88 100 GLY A N 1
ATOM 777 C CA . GLY A 1 100 ? -25.404 -6.106 16.906 1.00 73.88 100 GLY A CA 1
ATOM 778 C C . GLY A 1 100 ? -24.649 -6.432 15.630 1.00 73.88 100 GLY A C 1
ATOM 779 O O . GLY A 1 100 ? -23.541 -6.960 15.663 1.00 73.88 100 GLY A O 1
ATOM 780 N N . LYS A 1 101 ? -25.255 -6.076 14.497 1.00 72.88 101 LYS A N 1
ATOM 781 C CA . LYS A 1 101 ? -24.635 -6.213 13.182 1.00 72.88 101 LYS A CA 1
ATOM 782 C C . LYS A 1 101 ? -24.219 -4.849 12.671 1.00 72.88 101 LYS A C 1
ATOM 784 O O . LYS A 1 101 ? -25.043 -3.940 12.609 1.00 72.88 101 LYS A O 1
ATOM 789 N N . THR A 1 102 ? -22.960 -4.717 12.286 1.00 71.44 102 THR A N 1
ATOM 790 C CA . THR A 1 102 ? -22.486 -3.556 11.531 1.00 71.44 102 THR A CA 1
ATOM 791 C C . THR A 1 102 ? -21.787 -4.019 10.269 1.00 71.44 102 THR A C 1
ATOM 793 O O . THR A 1 102 ? -21.254 -5.123 10.214 1.00 71.44 102 THR A O 1
ATOM 796 N N . THR A 1 103 ? -21.803 -3.179 9.245 1.00 69.62 103 THR A N 1
ATOM 797 C CA . THR A 1 103 ? -21.037 -3.408 8.026 1.00 69.62 103 THR A CA 1
ATOM 798 C C . THR A 1 103 ? -19.887 -2.421 8.005 1.00 69.62 103 THR A C 1
ATOM 800 O O . THR A 1 103 ? -20.123 -1.216 8.074 1.00 69.62 103 THR A O 1
ATOM 803 N N . ILE A 1 104 ? -18.653 -2.917 7.926 1.00 65.44 104 ILE A N 1
ATOM 804 C CA . ILE A 1 104 ? -17.480 -2.058 7.751 1.00 65.44 104 ILE A CA 1
ATOM 805 C C . ILE A 1 104 ? -16.925 -2.324 6.363 1.00 65.44 104 ILE A C 1
ATOM 807 O O . ILE A 1 104 ? -16.621 -3.459 6.001 1.00 65.44 104 ILE A O 1
ATOM 811 N N . GLN A 1 105 ? -16.812 -1.254 5.584 1.00 65.75 105 GLN A N 1
ATOM 812 C CA . GLN A 1 105 ? -16.146 -1.291 4.296 1.00 65.75 105 GLN A CA 1
ATOM 813 C C . GLN A 1 105 ? -14.659 -1.018 4.517 1.00 65.75 105 GLN A C 1
ATOM 815 O O . GLN A 1 105 ? -14.284 0.059 4.991 1.00 65.75 105 GLN A O 1
ATOM 820 N N . ALA A 1 106 ? -13.809 -1.992 4.193 1.00 66.25 106 ALA A N 1
ATOM 821 C CA . ALA A 1 106 ? -12.371 -1.772 4.177 1.00 66.25 106 ALA A CA 1
ATOM 822 C C . ALA A 1 106 ? -12.025 -0.805 3.032 1.00 66.25 106 ALA A C 1
ATOM 824 O O . ALA A 1 106 ? -12.485 -1.018 1.905 1.00 66.25 106 ALA A O 1
ATOM 825 N N . PRO A 1 107 ? -11.234 0.251 3.281 1.00 70.12 107 PRO A N 1
ATOM 826 C CA . PRO A 1 107 ? -10.786 1.093 2.196 1.00 70.12 107 PRO A CA 1
ATOM 827 C C . PRO A 1 107 ? -9.838 0.320 1.281 1.00 70.12 107 PRO A C 1
ATOM 829 O O . PRO A 1 107 ? -8.920 -0.352 1.753 1.00 70.12 107 PRO A O 1
ATOM 832 N N . ILE A 1 108 ? -10.048 0.446 -0.023 1.00 76.94 108 ILE A N 1
ATOM 833 C CA . ILE A 1 108 ? -9.179 -0.112 -1.062 1.00 76.94 108 ILE A CA 1
ATOM 834 C C . ILE A 1 108 ? -8.654 1.027 -1.896 1.00 76.94 108 ILE A C 1
ATOM 836 O O . ILE A 1 108 ? -9.409 1.947 -2.163 1.00 76.94 108 ILE A O 1
ATOM 840 N N . CYS A 1 109 ? -7.415 0.915 -2.365 1.00 82.94 109 CYS A N 1
ATOM 841 C CA . CYS A 1 109 ? -6.863 1.780 -3.396 1.00 82.94 109 CYS A CA 1
ATOM 842 C C . CYS A 1 109 ? -6.350 0.943 -4.562 1.00 82.94 109 CYS A C 1
ATOM 844 O O . CYS A 1 109 ? -5.521 0.062 -4.360 1.00 82.94 109 CYS A O 1
ATOM 846 N N . ILE A 1 110 ? -6.813 1.230 -5.772 1.00 85.75 110 ILE A N 1
ATOM 847 C CA . ILE A 1 110 ? -6.413 0.534 -6.994 1.00 85.75 110 ILE A CA 1
ATOM 848 C C . ILE A 1 110 ? -5.605 1.509 -7.839 1.00 85.75 110 ILE A C 1
ATOM 850 O O . ILE A 1 110 ? -6.020 2.649 -8.041 1.00 85.75 110 ILE A O 1
ATOM 854 N N . ALA A 1 111 ? -4.455 1.064 -8.335 1.00 84.81 111 ALA A N 1
ATOM 855 C CA . ALA A 1 111 ? -3.708 1.803 -9.339 1.00 84.81 111 ALA A CA 1
ATOM 856 C C . ALA A 1 111 ? -4.225 1.415 -10.728 1.00 84.81 111 ALA A C 1
ATOM 858 O O . ALA A 1 111 ? -4.250 0.238 -11.085 1.00 84.81 111 ALA A O 1
ATOM 859 N N . SER A 1 112 ? -4.638 2.408 -11.510 1.00 72.88 112 SER A N 1
ATOM 860 C CA . SER A 1 112 ? -4.904 2.230 -12.935 1.00 72.88 112 SER A CA 1
ATOM 861 C C . SER A 1 112 ? -3.624 1.772 -13.632 1.00 72.88 112 SER A C 1
ATOM 863 O O . SER A 1 112 ? -2.557 2.364 -13.466 1.00 72.88 112 SER A O 1
ATOM 865 N N . THR A 1 113 ? -3.714 0.665 -14.362 1.00 60.94 113 THR A N 1
ATOM 866 C CA . THR A 1 113 ? -2.563 0.030 -14.994 1.00 60.94 113 THR A CA 1
ATOM 867 C C . THR A 1 113 ? -1.946 0.968 -16.017 1.00 60.94 113 THR A C 1
ATOM 869 O O . THR A 1 113 ? -2.575 1.286 -17.025 1.00 60.94 113 THR A O 1
ATOM 872 N N . VAL A 1 114 ? -0.705 1.387 -15.790 1.00 53.28 114 VAL A N 1
ATOM 873 C CA . VAL A 1 114 ? 0.068 2.057 -16.830 1.00 53.28 114 VAL A CA 1
ATOM 874 C C . VAL A 1 114 ? 0.856 0.968 -17.532 1.00 53.28 114 VAL A C 1
ATOM 876 O O . VAL A 1 114 ? 1.895 0.530 -17.057 1.00 53.28 114 VAL A O 1
ATOM 879 N N . ASN A 1 115 ? 0.350 0.487 -18.664 1.00 53.88 115 ASN A N 1
ATOM 880 C CA . ASN A 1 115 ? 1.201 -0.251 -19.589 1.00 53.88 115 ASN A CA 1
ATOM 881 C C . ASN A 1 115 ? 2.092 0.777 -20.303 1.00 53.88 115 ASN A C 1
ATOM 883 O O . ASN A 1 115 ? 1.857 1.114 -21.461 1.00 53.88 115 ASN A O 1
ATOM 887 N N . ASP A 1 116 ? 3.013 1.388 -19.551 1.00 53.97 116 ASP A N 1
ATOM 888 C CA . ASP A 1 116 ? 3.921 2.402 -20.074 1.00 53.97 116 ASP A CA 1
ATOM 889 C C . ASP A 1 116 ? 4.992 1.679 -20.868 1.00 53.97 116 ASP A C 1
ATOM 891 O O . ASP A 1 116 ? 5.934 1.152 -20.286 1.00 53.97 116 ASP A O 1
ATOM 895 N N . GLN A 1 117 ? 4.798 1.582 -22.179 1.00 60.31 117 GLN A N 1
ATOM 896 C CA . GLN A 1 117 ? 5.786 1.005 -23.069 1.00 60.31 117 GLN A CA 1
ATOM 897 C C . GLN A 1 117 ? 6.852 2.063 -23.330 1.00 60.31 117 GLN A C 1
ATOM 899 O O . GLN A 1 117 ? 6.692 2.951 -24.167 1.00 60.31 117 GLN A O 1
ATOM 904 N N . PHE A 1 118 ? 7.938 1.983 -22.573 1.00 63.28 118 PHE A N 1
ATOM 905 C CA . PHE A 1 118 ? 9.097 2.831 -22.796 1.00 63.28 118 PHE A CA 1
ATOM 906 C C . PHE A 1 118 ? 10.012 2.182 -23.830 1.00 63.28 118 PHE A C 1
ATOM 908 O O . PHE A 1 118 ? 10.355 1.016 -23.673 1.00 63.28 118 PHE A O 1
ATOM 915 N N . THR A 1 119 ? 10.393 2.963 -24.843 1.00 64.25 119 THR A N 1
ATOM 916 C CA . THR A 1 119 ? 11.375 2.623 -25.875 1.00 64.25 119 THR A CA 1
ATOM 917 C C . THR A 1 119 ? 12.678 3.365 -25.588 1.00 64.25 119 THR A C 1
ATOM 919 O O . THR A 1 119 ? 12.704 4.596 -25.632 1.00 64.25 119 THR A O 1
ATOM 922 N N . VAL A 1 120 ? 13.767 2.639 -25.318 1.00 64.12 120 VAL A N 1
ATOM 923 C CA . VAL A 1 120 ? 15.115 3.232 -25.223 1.00 64.12 120 VAL A CA 1
ATOM 924 C C . VAL A 1 120 ? 15.716 3.336 -26.628 1.00 64.12 120 VAL A C 1
ATOM 926 O O . VAL A 1 120 ? 15.992 2.291 -27.218 1.00 64.12 120 VAL A O 1
ATOM 929 N N . PRO A 1 121 ? 16.002 4.544 -27.157 1.00 60.47 121 PRO A N 1
ATOM 930 C CA . PRO A 1 121 ? 16.737 4.668 -28.408 1.00 60.47 121 PRO A CA 1
ATOM 93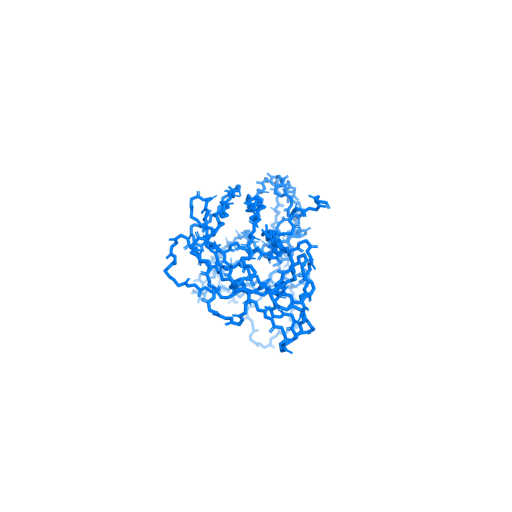1 C C . PRO A 1 121 ? 18.130 4.060 -28.251 1.00 60.47 121 PRO A C 1
ATOM 933 O O . PRO A 1 121 ? 18.854 4.364 -27.301 1.00 60.47 121 PRO A O 1
ATOM 936 N N . THR A 1 122 ? 18.534 3.241 -29.211 1.00 58.16 122 THR A N 1
ATOM 937 C CA . THR A 1 122 ? 19.739 2.400 -29.158 1.00 58.16 122 THR A CA 1
ATOM 938 C C . THR A 1 122 ? 21.061 3.174 -29.003 1.00 58.16 122 THR A C 1
ATOM 940 O O . THR A 1 122 ? 22.036 2.621 -28.496 1.00 58.16 122 THR A O 1
ATOM 943 N N . ILE A 1 123 ? 21.084 4.471 -29.344 1.00 57.78 123 ILE A N 1
ATOM 944 C CA . ILE A 1 123 ? 22.209 5.404 -29.116 1.00 57.78 123 ILE A CA 1
ATOM 945 C C . ILE A 1 123 ? 22.289 5.951 -27.677 1.00 57.78 123 ILE A C 1
ATOM 947 O O . ILE A 1 123 ? 23.359 6.347 -27.225 1.00 57.78 123 ILE A O 1
ATOM 951 N N . ASN A 1 124 ? 21.170 5.938 -26.949 1.00 56.56 124 ASN A N 1
ATOM 952 C CA . ASN A 1 124 ? 21.012 6.504 -25.605 1.00 56.56 124 ASN A CA 1
ATOM 953 C C . ASN A 1 124 ? 20.998 5.439 -24.501 1.00 56.56 124 ASN A C 1
ATOM 955 O O . ASN A 1 124 ? 20.955 5.783 -23.321 1.00 56.56 124 ASN A O 1
ATOM 959 N N . ALA A 1 125 ? 21.016 4.154 -24.872 1.00 54.94 125 ALA A N 1
ATOM 960 C CA . ALA A 1 125 ? 21.094 3.055 -23.917 1.00 54.94 125 ALA A CA 1
ATOM 961 C C . ALA A 1 125 ? 22.427 3.058 -23.153 1.00 54.94 125 ALA A C 1
ATOM 963 O O . ALA A 1 125 ? 22.466 2.576 -22.028 1.00 54.94 125 ALA A O 1
ATOM 964 N N . VAL A 1 126 ? 23.491 3.629 -23.735 1.00 57.22 126 VAL A N 1
ATOM 965 C CA . VAL A 1 126 ? 24.844 3.654 -23.166 1.00 57.22 126 VAL A CA 1
ATOM 966 C C . VAL A 1 126 ? 24.917 4.584 -21.945 1.00 57.22 126 VAL A C 1
ATOM 968 O O . VAL A 1 126 ? 24.872 5.803 -22.064 1.00 57.22 126 VAL A O 1
ATOM 971 N N . ASP A 1 127 ? 25.034 3.951 -20.780 1.00 54.22 127 ASP A N 1
ATOM 972 C CA . ASP A 1 127 ? 25.438 4.453 -19.458 1.00 54.22 127 ASP A CA 1
ATOM 973 C C . ASP A 1 127 ? 24.855 5.808 -18.989 1.00 54.22 127 ASP A C 1
ATOM 975 O O . ASP A 1 127 ? 25.421 6.877 -19.212 1.00 54.22 127 ASP A O 1
ATOM 979 N N . GLY A 1 128 ? 23.731 5.761 -18.258 1.00 53.91 128 GLY A N 1
ATOM 980 C CA . GLY A 1 128 ? 23.308 6.784 -17.283 1.00 53.91 128 GLY A CA 1
ATOM 981 C C . GLY A 1 128 ? 22.944 8.186 -17.798 1.00 53.91 128 GLY A C 1
ATOM 982 O O . GLY A 1 128 ? 22.475 9.010 -17.012 1.00 53.91 128 GLY A O 1
ATOM 983 N N . MET A 1 129 ? 23.128 8.481 -19.087 1.00 59.22 129 MET A N 1
ATOM 984 C CA . MET A 1 129 ? 22.924 9.824 -19.651 1.00 59.22 129 MET A CA 1
ATOM 985 C C . MET A 1 129 ? 21.490 10.108 -20.101 1.00 59.22 129 MET A C 1
ATOM 987 O O . MET A 1 129 ? 21.138 11.266 -20.324 1.00 59.22 129 MET A O 1
ATOM 991 N N . TYR A 1 130 ? 20.646 9.083 -20.207 1.00 69.00 130 TYR A N 1
ATOM 992 C CA . TYR A 1 130 ? 19.252 9.242 -20.597 1.00 69.00 130 TYR A CA 1
ATOM 993 C C . TYR A 1 130 ? 18.336 9.010 -19.399 1.00 69.00 130 TYR A C 1
ATOM 995 O O . TYR A 1 130 ? 18.328 7.948 -18.796 1.00 69.00 130 TYR A O 1
ATOM 1003 N N . THR A 1 131 ? 17.547 10.005 -19.025 1.00 74.62 131 THR A N 1
ATOM 1004 C CA . THR A 1 131 ? 16.422 9.822 -18.105 1.00 74.62 131 THR A CA 1
ATOM 1005 C C . THR A 1 131 ? 15.209 10.378 -18.806 1.00 74.62 131 THR A C 1
ATOM 1007 O O . THR A 1 131 ? 15.288 11.470 -19.370 1.00 74.62 131 THR A O 1
ATOM 1010 N N . THR A 1 132 ? 14.108 9.635 -18.791 1.00 72.19 132 THR A N 1
ATOM 1011 C CA . THR A 1 132 ? 12.869 10.141 -19.368 1.00 72.19 132 THR A CA 1
ATOM 1012 C C . THR A 1 132 ? 12.473 11.448 -18.684 1.00 72.19 132 THR A C 1
ATOM 1014 O O . THR A 1 132 ? 12.737 11.683 -17.492 1.00 72.19 132 THR A O 1
ATOM 1017 N N . ASP A 1 133 ? 11.771 12.298 -19.425 1.00 74.62 133 ASP A N 1
ATOM 1018 C CA . ASP A 1 133 ? 10.920 13.287 -18.781 1.00 74.62 133 ASP A CA 1
ATOM 1019 C C . ASP A 1 133 ? 9.874 12.584 -17.902 1.00 74.62 133 ASP A C 1
ATOM 1021 O O . ASP A 1 133 ? 9.848 11.359 -17.779 1.00 74.62 133 ASP A O 1
ATOM 1025 N N . GLU A 1 134 ? 9.047 13.365 -17.213 1.00 76.12 134 GLU A N 1
ATOM 1026 C CA . GLU A 1 134 ? 7.932 12.811 -16.448 1.00 76.12 134 GLU A CA 1
ATOM 1027 C C . GLU A 1 134 ? 7.074 11.908 -17.353 1.00 76.12 134 GLU A C 1
ATOM 1029 O O . GLU A 1 134 ? 6.334 12.392 -18.206 1.00 76.12 134 GLU A O 1
ATOM 1034 N N . SER A 1 135 ? 7.237 10.596 -17.189 1.00 64.38 135 SER A N 1
ATOM 1035 C CA . SER A 1 135 ? 6.588 9.541 -17.961 1.00 64.38 135 SER A CA 1
ATOM 1036 C C . SER A 1 135 ? 5.587 8.822 -17.064 1.00 64.38 135 SER A C 1
ATOM 1038 O O . SER A 1 135 ? 5.678 8.908 -15.841 1.00 64.38 135 SER A O 1
ATOM 1040 N N . GLY A 1 136 ? 4.599 8.152 -17.655 1.00 71.38 136 GLY A N 1
ATOM 1041 C CA . GLY A 1 136 ? 3.638 7.319 -16.930 1.00 71.38 136 GLY A CA 1
ATOM 1042 C C . GLY A 1 136 ? 2.892 8.024 -15.792 1.00 71.38 136 GLY A C 1
ATOM 1043 O O . GLY A 1 136 ? 3.359 8.095 -14.654 1.00 71.38 136 GLY A O 1
ATOM 1044 N N . ILE A 1 137 ? 1.677 8.496 -16.066 1.00 81.19 137 ILE A N 1
ATOM 1045 C CA . ILE A 1 137 ? 0.773 8.977 -15.016 1.00 81.19 137 ILE A CA 1
ATOM 1046 C C . ILE A 1 137 ? -0.060 7.794 -14.523 1.00 81.19 137 ILE A C 1
ATOM 1048 O O . ILE A 1 137 ? -0.973 7.343 -15.212 1.00 81.19 137 ILE A O 1
ATOM 1052 N N . VAL A 1 138 ? 0.241 7.306 -13.321 1.00 86.69 138 VAL A N 1
ATOM 1053 C CA . VAL A 1 138 ? -0.543 6.272 -12.640 1.00 86.69 138 VAL A CA 1
ATOM 1054 C C . VAL A 1 138 ? -1.600 6.962 -11.787 1.00 86.69 138 VAL A C 1
ATOM 1056 O O . VAL A 1 138 ? -1.273 7.596 -10.781 1.00 86.69 138 VAL A O 1
ATOM 1059 N N . ASN A 1 139 ? -2.873 6.837 -12.155 1.00 89.12 139 ASN A N 1
ATOM 1060 C CA . ASN A 1 139 ? -3.963 7.299 -11.297 1.00 89.12 139 ASN A CA 1
ATOM 1061 C C . ASN A 1 139 ? -4.301 6.223 -10.271 1.00 89.12 139 ASN A C 1
ATOM 1063 O O . ASN A 1 139 ? -4.368 5.042 -10.611 1.00 89.12 139 ASN A O 1
ATOM 1067 N N . ILE A 1 140 ? -4.511 6.640 -9.030 1.00 89.12 140 ILE A N 1
ATOM 1068 C CA . ILE A 1 140 ? -4.918 5.779 -7.930 1.00 89.12 140 ILE A CA 1
ATOM 1069 C C . ILE A 1 140 ? -6.293 6.239 -7.476 1.00 89.12 140 ILE A C 1
ATOM 1071 O O . ILE A 1 140 ? -6.462 7.386 -7.059 1.00 89.12 140 ILE A O 1
ATOM 1075 N N . ASP A 1 141 ? -7.248 5.323 -7.536 1.00 89.38 141 ASP A N 1
ATOM 1076 C CA . ASP A 1 141 ? -8.614 5.538 -7.084 1.00 89.38 141 ASP A CA 1
ATOM 1077 C C . ASP A 1 141 ? -8.894 4.628 -5.898 1.00 89.38 141 ASP A C 1
ATOM 1079 O O . ASP A 1 141 ? -8.607 3.427 -5.926 1.00 89.38 141 ASP A O 1
ATOM 1083 N N . CYS A 1 142 ? -9.460 5.210 -4.847 1.00 85.00 142 CYS A N 1
ATOM 1084 C CA . CYS A 1 142 ? -9.781 4.493 -3.634 1.00 85.00 142 CYS A CA 1
ATOM 1085 C C . CYS A 1 142 ? -11.287 4.462 -3.346 1.00 85.00 142 CYS A C 1
ATOM 1087 O O . CYS A 1 142 ? -12.022 5.407 -3.627 1.00 85.00 142 CYS A O 1
ATOM 1089 N N . SER A 1 143 ? -11.751 3.376 -2.736 1.00 80.38 143 SER A N 1
ATOM 1090 C CA . SER A 1 143 ? -13.118 3.210 -2.239 1.00 80.38 143 SER A CA 1
ATOM 1091 C C . SER A 1 143 ? -13.154 3.193 -0.713 1.00 80.38 143 SER A C 1
ATOM 1093 O O . SER A 1 143 ? -12.168 2.837 -0.073 1.00 80.38 143 SER A O 1
ATOM 1095 N N . GLY A 1 144 ? -14.315 3.501 -0.130 1.00 72.25 144 GLY A N 1
ATOM 1096 C CA . GLY A 1 144 ? -14.509 3.561 1.321 1.00 72.25 144 GLY A CA 1
ATOM 1097 C C . GLY A 1 144 ? -14.114 4.913 1.924 1.00 72.25 144 GLY A C 1
ATOM 1098 O O . GLY A 1 144 ? -13.875 5.889 1.211 1.00 72.25 144 GLY A O 1
ATOM 1099 N N . VAL A 1 145 ? -14.088 4.982 3.256 1.00 73.88 145 VAL A N 1
ATOM 1100 C CA . VAL A 1 145 ? -13.673 6.185 3.993 1.00 73.88 145 VAL A CA 1
ATOM 1101 C C . VAL A 1 145 ? -12.175 6.093 4.276 1.00 73.88 145 VAL A C 1
ATOM 1103 O O . VAL A 1 145 ? -11.743 5.238 5.050 1.00 73.88 145 VAL A O 1
ATOM 1106 N N . ILE A 1 146 ? -11.390 6.971 3.650 1.00 74.75 146 ILE A N 1
ATOM 1107 C CA . ILE A 1 146 ? -9.950 7.126 3.885 1.00 74.75 146 ILE A CA 1
ATOM 1108 C C . ILE A 1 146 ? -9.703 8.530 4.422 1.00 74.75 146 ILE A C 1
ATOM 1110 O O . ILE A 1 146 ? -10.163 9.512 3.843 1.00 74.75 146 ILE A O 1
ATOM 1114 N N . GLU A 1 147 ? -8.976 8.629 5.532 1.00 79.62 147 GLU A N 1
ATOM 1115 C CA . GLU A 1 147 ? -8.536 9.922 6.048 1.00 79.62 147 GLU A CA 1
ATOM 1116 C C . GLU A 1 147 ? -7.490 10.532 5.106 1.00 79.62 147 GLU A C 1
ATOM 1118 O O . GLU A 1 147 ? -6.546 9.855 4.689 1.00 79.62 147 GLU A O 1
ATOM 1123 N N . ASN A 1 148 ? -7.650 11.815 4.785 1.00 84.81 148 ASN A N 1
ATOM 1124 C CA . ASN A 1 148 ? -6.725 12.546 3.926 1.00 84.81 148 ASN A CA 1
ATOM 1125 C C . ASN A 1 148 ? -5.288 12.479 4.467 1.00 84.81 148 ASN A C 1
ATOM 1127 O O . ASN A 1 148 ? -5.036 12.795 5.626 1.00 84.81 148 ASN A O 1
ATOM 1131 N N . GLY A 1 149 ? -4.349 12.081 3.610 1.00 82.62 149 GLY A N 1
ATOM 1132 C CA . GLY A 1 149 ? -2.947 11.861 3.963 1.00 82.62 149 GLY A CA 1
ATOM 1133 C C . GLY A 1 149 ? -2.610 10.422 4.367 1.00 82.62 149 GLY A C 1
ATOM 1134 O O . GLY A 1 149 ? -1.435 10.119 4.569 1.00 82.62 149 GLY A O 1
ATOM 1135 N N . SER A 1 150 ? -3.592 9.514 4.436 1.00 85.25 150 SER A N 1
ATOM 1136 C CA . SER A 1 150 ? -3.327 8.083 4.641 1.00 85.25 150 SER A CA 1
ATOM 1137 C C . SER A 1 150 ? -2.412 7.530 3.545 1.00 85.25 150 SER A C 1
ATOM 1139 O O . SER A 1 150 ? -2.619 7.804 2.362 1.00 85.25 150 SER A O 1
ATOM 1141 N N . ILE A 1 151 ? -1.425 6.718 3.933 1.00 87.62 151 ILE A N 1
ATOM 1142 C CA . ILE A 1 151 ? -0.469 6.104 3.002 1.00 87.62 151 ILE A CA 1
ATOM 1143 C C . ILE A 1 151 ? -1.019 4.772 2.478 1.00 87.62 151 ILE A C 1
ATOM 1145 O O . ILE A 1 151 ? -1.153 3.808 3.234 1.00 87.62 151 ILE A O 1
ATOM 1149 N N . ALA A 1 152 ? -1.285 4.706 1.176 1.00 86.75 152 ALA A N 1
ATOM 1150 C CA . ALA A 1 152 ? -1.511 3.472 0.434 1.00 86.75 152 ALA A CA 1
ATOM 1151 C C . ALA A 1 152 ? -0.177 2.947 -0.116 1.00 86.75 152 ALA A C 1
ATOM 1153 O O . ALA A 1 152 ? 0.611 3.710 -0.675 1.00 86.75 152 ALA A O 1
ATOM 1154 N N . LYS A 1 153 ? 0.087 1.647 0.043 1.00 88.38 153 LYS A N 1
ATOM 1155 C CA . LYS A 1 153 ? 1.339 1.019 -0.401 1.00 88.38 153 LYS A CA 1
ATOM 1156 C C . LYS A 1 153 ? 1.107 0.178 -1.644 1.00 88.38 153 LYS A C 1
ATOM 1158 O O . LYS A 1 153 ? 0.205 -0.657 -1.660 1.00 88.38 153 LYS A O 1
ATOM 1163 N N . PHE A 1 154 ? 1.958 0.359 -2.646 1.00 88.31 154 PHE A N 1
ATOM 1164 C CA . PHE A 1 154 ? 1.912 -0.408 -3.887 1.00 88.31 154 PHE A CA 1
ATOM 1165 C C . PHE A 1 154 ? 3.253 -1.074 -4.157 1.00 88.31 154 PHE A C 1
ATOM 1167 O O . PHE A 1 154 ? 4.303 -0.453 -4.020 1.00 88.31 154 PHE A O 1
ATOM 1174 N N . LYS A 1 155 ? 3.224 -2.335 -4.569 1.00 88.94 155 LYS A N 1
ATOM 1175 C CA . LYS A 1 155 ? 4.381 -3.057 -5.071 1.00 88.94 155 LYS A CA 1
ATOM 1176 C C . LYS A 1 155 ? 4.569 -2.748 -6.563 1.00 88.94 155 LYS A C 1
ATOM 1178 O O . LYS A 1 155 ? 3.620 -2.941 -7.327 1.00 88.94 155 LYS A O 1
ATOM 1183 N N . PRO A 1 156 ? 5.752 -2.283 -6.987 1.00 88.44 156 PRO A N 1
ATOM 1184 C CA . PRO A 1 156 ? 6.093 -2.171 -8.396 1.00 88.44 156 PRO A CA 1
ATOM 1185 C C . PRO A 1 156 ? 6.361 -3.563 -8.988 1.00 88.44 156 PRO A C 1
ATOM 1187 O O . PRO A 1 156 ? 7.101 -4.362 -8.417 1.00 88.44 156 PRO A O 1
ATOM 1190 N N . ILE A 1 157 ? 5.759 -3.868 -10.133 1.00 86.75 157 ILE A N 1
ATOM 1191 C CA . ILE A 1 157 ? 5.865 -5.156 -10.827 1.00 86.75 157 ILE A CA 1
ATOM 1192 C C . ILE A 1 157 ? 6.164 -4.883 -12.300 1.00 86.75 157 ILE A C 1
ATOM 1194 O O . ILE A 1 157 ? 5.480 -4.083 -12.928 1.00 86.75 157 ILE A O 1
ATOM 1198 N N . SER A 1 158 ? 7.168 -5.554 -12.858 1.00 86.81 158 SER A N 1
ATOM 1199 C CA . SER A 1 158 ? 7.466 -5.538 -14.295 1.00 86.81 158 SER A CA 1
ATOM 1200 C C . SER A 1 158 ? 7.226 -6.927 -14.883 1.00 86.81 158 SER A C 1
ATOM 1202 O O . SER A 1 158 ? 7.481 -7.918 -14.193 1.00 86.81 158 SER A O 1
ATOM 1204 N N . ASN A 1 159 ? 6.782 -7.028 -16.142 1.00 84.44 159 ASN A N 1
ATOM 1205 C CA . ASN A 1 159 ? 6.532 -8.331 -16.780 1.00 84.44 159 ASN A CA 1
ATOM 1206 C C . ASN A 1 159 ? 7.830 -9.111 -16.995 1.00 84.44 159 ASN A C 1
ATOM 1208 O O . ASN A 1 159 ? 7.829 -10.338 -17.009 1.00 84.44 159 ASN A O 1
ATOM 1212 N N . ASN A 1 160 ? 8.943 -8.395 -17.139 1.00 85.50 160 ASN A N 1
ATOM 1213 C CA . ASN A 1 160 ? 10.253 -8.970 -17.414 1.00 85.50 160 ASN A CA 1
ATOM 1214 C C . ASN A 1 160 ? 11.011 -9.320 -16.123 1.00 85.50 160 ASN A C 1
ATOM 1216 O O . ASN A 1 160 ? 12.076 -9.935 -16.172 1.00 85.50 160 ASN A O 1
ATOM 1220 N N . GLY A 1 161 ? 10.460 -8.959 -14.961 1.00 87.75 161 GLY A N 1
ATOM 1221 C CA . GLY A 1 161 ? 11.025 -9.277 -13.656 1.00 87.75 161 GLY A CA 1
ATOM 1222 C C . GLY A 1 161 ? 12.209 -8.390 -13.271 1.00 87.75 161 GLY A C 1
ATOM 1223 O O . GLY A 1 161 ? 12.187 -7.170 -13.443 1.00 87.75 161 GLY A O 1
ATOM 1224 N N . VAL A 1 162 ? 13.232 -9.009 -12.685 1.00 88.94 162 VAL A N 1
ATOM 1225 C CA . VAL A 1 162 ? 14.378 -8.335 -12.060 1.00 88.94 162 VAL A CA 1
ATOM 1226 C C . VAL A 1 162 ? 15.627 -8.531 -12.912 1.00 88.94 162 VAL A C 1
ATOM 1228 O O . VAL A 1 162 ? 15.910 -9.645 -13.343 1.00 88.94 162 VAL A O 1
ATOM 1231 N N . PHE A 1 163 ? 16.371 -7.453 -13.159 1.00 83.19 163 PHE A N 1
ATOM 1232 C CA . PHE A 1 163 ? 17.520 -7.449 -14.071 1.00 83.19 163 PHE A CA 1
ATOM 1233 C C . PHE A 1 163 ? 18.772 -8.124 -13.488 1.00 83.19 163 PHE A C 1
ATOM 1235 O O . PHE A 1 163 ? 19.569 -8.722 -14.210 1.00 83.19 163 PHE A O 1
ATOM 1242 N N . SER A 1 164 ? 18.978 -8.029 -12.175 1.00 73.31 164 SER A N 1
ATOM 1243 C CA . SER A 1 164 ? 20.211 -8.469 -11.520 1.00 73.31 164 SER A CA 1
ATOM 1244 C C . SER A 1 164 ? 19.972 -8.991 -10.110 1.00 73.31 164 SER A C 1
ATOM 1246 O O . SER A 1 164 ? 18.994 -8.653 -9.454 1.00 73.31 164 SER A O 1
ATOM 1248 N N . SER A 1 165 ? 20.914 -9.799 -9.622 1.00 70.31 165 SER A N 1
ATOM 1249 C CA . SER A 1 165 ? 20.859 -10.443 -8.303 1.00 70.31 165 SER A CA 1
ATOM 1250 C C . SER A 1 165 ? 20.921 -9.483 -7.110 1.00 70.31 165 SER A C 1
ATOM 1252 O O . SER A 1 165 ? 20.732 -9.914 -5.980 1.00 70.31 165 SER A O 1
ATOM 1254 N N . ASP A 1 166 ? 21.255 -8.212 -7.333 1.00 75.81 166 ASP A N 1
ATOM 1255 C CA . ASP A 1 166 ? 21.210 -7.166 -6.307 1.00 75.81 166 ASP A CA 1
ATOM 1256 C C . ASP A 1 166 ? 19.820 -6.518 -6.182 1.00 75.81 166 ASP A C 1
ATOM 1258 O O . ASP A 1 166 ? 19.633 -5.645 -5.336 1.00 75.81 166 ASP A O 1
ATOM 1262 N N . ASN A 1 167 ? 18.854 -6.941 -7.009 1.00 81.81 167 ASN A N 1
ATOM 1263 C CA . ASN A 1 167 ? 17.467 -6.489 -7.006 1.00 81.81 167 ASN A CA 1
ATOM 1264 C C . ASN A 1 167 ? 17.316 -4.961 -7.081 1.00 81.81 167 ASN A C 1
ATOM 1266 O O . ASN A 1 167 ? 16.357 -4.406 -6.546 1.00 81.81 167 ASN A O 1
ATOM 1270 N N . GLN A 1 168 ? 18.259 -4.261 -7.721 1.00 85.94 168 GLN A N 1
ATOM 1271 C CA . GLN A 1 168 ? 18.225 -2.796 -7.824 1.00 85.94 168 GLN A CA 1
ATOM 1272 C C . GLN A 1 168 ? 17.480 -2.292 -9.063 1.00 85.94 168 GLN A C 1
ATOM 1274 O O . GLN A 1 168 ? 16.910 -1.201 -9.030 1.00 85.94 168 GLN A O 1
ATOM 1279 N N . TYR A 1 169 ? 17.458 -3.083 -10.136 1.00 88.62 169 TYR A N 1
ATOM 1280 C CA . TYR A 1 169 ? 16.942 -2.677 -11.443 1.00 88.62 169 TYR A CA 1
ATOM 1281 C C . TYR A 1 169 ? 15.873 -3.647 -11.947 1.00 88.62 169 TYR A C 1
ATOM 1283 O O . TYR A 1 169 ? 15.947 -4.861 -11.729 1.00 88.62 169 TYR A O 1
ATOM 1291 N N . PHE A 1 170 ? 14.883 -3.110 -12.653 1.00 89.75 170 PHE A N 1
ATOM 1292 C CA . PHE A 1 170 ? 13.870 -3.904 -13.339 1.00 89.75 170 PHE A CA 1
ATOM 1293 C C . PHE A 1 170 ? 14.416 -4.397 -14.676 1.00 89.75 170 PHE A C 1
ATOM 1295 O O . PHE A 1 170 ? 15.155 -3.675 -15.343 1.00 89.75 170 PHE A O 1
ATOM 1302 N N . SER A 1 171 ? 14.071 -5.622 -15.056 1.00 88.31 171 SER A N 1
ATOM 1303 C CA . SER A 1 171 ? 14.469 -6.185 -16.346 1.00 88.31 171 SER A CA 1
ATOM 1304 C C . SER A 1 171 ? 13.647 -5.581 -17.486 1.00 88.31 171 SER A C 1
ATOM 1306 O O . SER A 1 171 ? 12.562 -5.040 -17.268 1.00 88.31 171 SER A O 1
ATOM 1308 N N . THR A 1 172 ? 14.150 -5.702 -18.710 1.00 85.12 172 THR A N 1
ATOM 1309 C CA . THR A 1 172 ? 13.476 -5.250 -19.934 1.00 85.12 172 THR A CA 1
ATOM 1310 C C . THR A 1 172 ? 13.349 -6.391 -20.939 1.00 85.12 172 THR A C 1
ATOM 1312 O O . THR A 1 172 ? 13.708 -7.534 -20.641 1.00 85.12 172 THR A O 1
ATOM 1315 N N . SER A 1 173 ? 12.809 -6.120 -22.133 1.00 83.12 173 SER A N 1
ATOM 1316 C CA . SER A 1 173 ? 12.840 -7.082 -23.245 1.00 83.12 173 SER A CA 1
ATOM 1317 C C . SER A 1 173 ? 14.258 -7.421 -23.712 1.00 83.12 173 SER A C 1
ATOM 1319 O O . SER A 1 173 ? 14.443 -8.466 -24.328 1.00 83.12 173 SER A O 1
ATOM 1321 N N . GLU A 1 174 ? 15.244 -6.576 -23.405 1.00 81.00 174 GLU A N 1
ATOM 1322 C CA . GLU A 1 174 ? 16.652 -6.775 -23.733 1.00 81.00 174 GLU A CA 1
ATOM 1323 C C . GLU A 1 174 ? 17.438 -7.191 -22.471 1.00 81.00 174 GLU A C 1
ATOM 1325 O O . GLU A 1 174 ? 17.616 -6.378 -21.559 1.00 81.00 174 GLU A O 1
ATOM 1330 N N . PRO A 1 175 ? 17.955 -8.433 -22.388 1.00 80.00 175 PRO A N 1
ATOM 1331 C CA . PRO A 1 175 ? 18.623 -8.953 -21.190 1.00 80.00 175 PRO A CA 1
ATOM 1332 C C . PRO A 1 175 ? 19.881 -8.197 -20.751 1.00 80.00 175 PRO A C 1
ATOM 1334 O O . PRO A 1 175 ? 20.364 -8.418 -19.642 1.00 80.00 175 PRO A O 1
ATOM 1337 N N . SER A 1 176 ? 20.447 -7.347 -21.610 1.00 79.19 176 SER A N 1
ATOM 1338 C CA . SER A 1 176 ? 21.592 -6.495 -21.280 1.00 79.19 176 SER A CA 1
ATOM 1339 C C . SER A 1 176 ? 21.223 -5.121 -20.699 1.00 79.19 176 SER A C 1
ATOM 1341 O O . SER A 1 176 ? 22.116 -4.415 -20.222 1.00 79.19 176 SER A O 1
ATOM 1343 N N . VAL A 1 177 ? 19.930 -4.766 -20.671 1.00 80.88 177 VAL A N 1
ATOM 1344 C CA . VAL A 1 177 ? 19.420 -3.476 -20.183 1.00 80.88 177 VAL A CA 1
ATOM 1345 C C . VAL A 1 177 ? 18.475 -3.655 -18.993 1.00 80.88 177 VAL A C 1
ATOM 1347 O O . VAL A 1 177 ? 17.447 -4.329 -19.077 1.00 80.88 177 VAL A O 1
ATOM 1350 N N . GLY A 1 178 ? 18.805 -2.987 -17.890 1.00 85.94 178 GLY A N 1
ATOM 1351 C CA . GLY A 1 178 ? 17.944 -2.799 -16.728 1.00 85.94 178 GLY A CA 1
ATOM 1352 C C . GLY A 1 178 ? 17.373 -1.382 -16.669 1.00 85.94 178 GLY A C 1
ATOM 1353 O O . GLY A 1 178 ? 17.901 -0.462 -17.288 1.00 85.94 178 GLY A O 1
ATOM 1354 N N . ILE A 1 179 ? 16.308 -1.181 -15.897 1.00 86.44 179 ILE A N 1
ATOM 1355 C CA . ILE A 1 179 ? 15.677 0.127 -15.680 1.00 86.44 179 ILE A CA 1
ATOM 1356 C C . ILE A 1 179 ? 15.693 0.470 -14.195 1.00 86.44 179 ILE A C 1
ATOM 1358 O O . ILE A 1 179 ? 15.254 -0.311 -13.350 1.00 86.44 179 ILE A O 1
ATOM 1362 N N . SER A 1 180 ? 16.164 1.673 -13.876 1.00 89.38 180 SER A N 1
ATOM 1363 C CA . SER A 1 180 ? 15.910 2.324 -12.595 1.00 89.38 180 SER A CA 1
ATOM 1364 C C . SER A 1 180 ? 14.615 3.125 -12.687 1.00 89.38 180 SER A C 1
ATOM 1366 O O . SER A 1 180 ? 14.422 3.889 -13.634 1.00 89.38 180 SER A O 1
ATOM 1368 N N . VAL A 1 181 ? 13.741 2.963 -11.693 1.00 88.94 181 VAL A N 1
ATOM 1369 C CA . VAL A 1 181 ? 12.462 3.671 -11.616 1.00 88.94 181 VAL A CA 1
ATOM 1370 C C . VAL A 1 181 ? 12.513 4.677 -10.473 1.00 88.94 181 VAL A C 1
ATOM 1372 O O . VAL A 1 181 ? 12.827 4.342 -9.327 1.00 88.94 181 VAL A O 1
ATOM 1375 N N . LYS A 1 182 ? 12.146 5.920 -10.773 1.00 91.50 182 LYS A N 1
ATOM 1376 C CA . LYS A 1 182 ? 11.855 6.944 -9.770 1.00 91.50 182 LYS A CA 1
ATOM 1377 C C . LYS A 1 182 ? 10.390 7.338 -9.844 1.00 91.50 182 LYS A C 1
ATOM 1379 O O . LYS A 1 182 ? 9.809 7.368 -10.923 1.00 91.50 182 LYS A O 1
ATOM 1384 N N . TYR A 1 183 ? 9.811 7.681 -8.702 1.00 92.44 183 TYR A N 1
ATOM 1385 C CA . TYR A 1 183 ? 8.428 8.120 -8.600 1.00 92.44 183 TYR A CA 1
ATOM 1386 C C . TYR A 1 183 ? 8.294 9.391 -7.765 1.00 92.44 183 TYR A C 1
ATOM 1388 O O . TYR A 1 183 ? 9.093 9.656 -6.867 1.00 92.44 183 TYR A O 1
ATOM 1396 N N . LYS A 1 184 ? 7.248 10.165 -8.031 1.00 93.25 184 LYS A N 1
ATOM 1397 C CA . LYS A 1 184 ? 6.761 11.215 -7.132 1.00 93.25 184 LYS A CA 1
ATOM 1398 C C . LYS A 1 184 ? 5.239 11.212 -7.118 1.00 93.25 184 LYS A C 1
ATOM 1400 O O . LYS A 1 184 ? 4.603 10.775 -8.074 1.00 93.25 184 LYS A O 1
ATOM 1405 N N . THR A 1 185 ? 4.660 11.703 -6.039 1.00 92.25 185 THR A N 1
ATOM 1406 C CA . THR A 1 185 ? 3.209 11.843 -5.874 1.00 92.25 185 THR A CA 1
ATOM 1407 C C . THR A 1 185 ? 2.798 13.284 -6.190 1.00 92.25 185 THR A C 1
ATOM 1409 O O . THR A 1 185 ? 3.658 14.163 -6.226 1.00 92.25 185 THR A O 1
ATOM 1412 N N . ASN A 1 186 ? 1.512 13.555 -6.434 1.00 82.81 186 ASN A N 1
ATOM 1413 C CA . ASN A 1 186 ? 1.045 14.913 -6.780 1.00 82.81 186 ASN A CA 1
ATOM 1414 C C . ASN A 1 186 ? 1.460 15.999 -5.779 1.00 82.81 186 ASN A C 1
ATOM 1416 O O . ASN A 1 186 ? 1.750 17.120 -6.185 1.00 82.81 186 ASN A O 1
ATOM 1420 N N . GLU A 1 187 ? 1.533 15.650 -4.497 1.00 77.88 187 GLU A N 1
ATOM 1421 C CA . GLU A 1 187 ? 1.892 16.576 -3.419 1.00 77.88 187 GLU A CA 1
ATOM 1422 C C . GLU A 1 187 ? 3.415 16.692 -3.202 1.00 77.88 187 GLU A C 1
ATOM 1424 O O . GLU A 1 187 ? 3.869 17.485 -2.381 1.00 77.88 187 GLU A O 1
ATOM 1429 N N . SER A 1 188 ? 4.227 15.897 -3.914 1.00 85.62 188 SER A N 1
ATOM 1430 C CA . SER A 1 188 ? 5.683 15.856 -3.755 1.00 85.62 188 SER A CA 1
ATOM 1431 C C . SER A 1 188 ? 6.405 16.461 -4.955 1.00 85.62 188 SER A C 1
ATOM 1433 O O . SER A 1 188 ? 6.192 16.081 -6.108 1.00 85.62 188 SER A O 1
ATOM 1435 N N . THR A 1 189 ? 7.362 17.345 -4.681 1.00 85.62 189 THR A N 1
ATOM 1436 C CA . THR A 1 189 ? 8.341 17.814 -5.674 1.00 85.62 189 THR A CA 1
ATOM 1437 C C . THR A 1 189 ? 9.566 16.899 -5.764 1.00 85.62 189 THR A C 1
ATOM 1439 O O . THR A 1 189 ? 10.320 16.971 -6.737 1.00 85.62 189 THR A O 1
ATOM 1442 N N . THR A 1 190 ? 9.748 16.011 -4.785 1.00 91.19 190 THR A N 1
ATOM 1443 C CA . THR A 1 190 ? 10.898 15.111 -4.668 1.00 91.19 190 THR A CA 1
ATOM 1444 C C . THR A 1 190 ? 10.633 13.783 -5.366 1.00 91.19 190 THR A C 1
ATOM 1446 O O . THR A 1 190 ? 9.579 13.169 -5.179 1.00 91.19 190 THR A O 1
ATOM 1449 N N . TRP A 1 191 ? 11.624 13.329 -6.134 1.00 91.94 191 TRP A N 1
ATOM 1450 C CA . TRP A 1 191 ? 11.657 12.008 -6.757 1.00 91.94 191 TRP A CA 1
ATOM 1451 C C . TRP A 1 191 ? 12.276 10.980 -5.809 1.00 91.94 191 TRP A C 1
ATOM 1453 O O . TRP A 1 191 ? 13.421 11.135 -5.389 1.00 91.94 191 TRP A O 1
ATOM 1463 N N . ASN A 1 192 ? 11.542 9.909 -5.530 1.00 92.88 192 ASN A N 1
ATOM 1464 C CA . ASN A 1 192 ? 11.984 8.777 -4.724 1.00 92.88 192 ASN A CA 1
ATOM 1465 C C . ASN A 1 192 ? 12.350 7.607 -5.635 1.00 92.88 192 ASN A C 1
ATOM 1467 O O . ASN A 1 192 ? 11.658 7.348 -6.616 1.00 92.88 192 ASN A O 1
ATOM 1471 N N . ALA A 1 193 ? 13.425 6.890 -5.32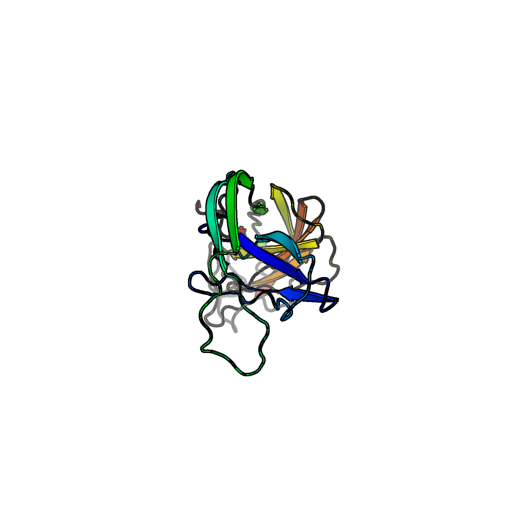0 1.00 90.88 193 ALA A N 1
ATOM 1472 C CA . ALA A 1 193 ? 13.748 5.653 -6.020 1.00 90.88 193 ALA A CA 1
ATOM 1473 C C . ALA A 1 193 ? 12.827 4.521 -5.548 1.00 90.88 193 ALA A C 1
ATOM 1475 O O . ALA A 1 193 ? 12.458 4.457 -4.374 1.00 90.88 193 ALA A O 1
ATOM 1476 N N . THR A 1 194 ? 12.479 3.618 -6.458 1.00 90.94 194 THR A N 1
ATOM 1477 C CA . THR A 1 194 ? 11.855 2.340 -6.119 1.00 90.94 194 THR A CA 1
ATOM 1478 C C . THR A 1 194 ? 12.617 1.208 -6.793 1.00 90.94 194 THR A C 1
ATOM 1480 O O . THR A 1 194 ? 13.216 1.393 -7.853 1.00 90.94 194 THR A O 1
ATOM 1483 N N . ASN A 1 195 ? 12.624 0.047 -6.151 1.00 90.88 195 ASN A N 1
ATOM 1484 C CA . ASN A 1 195 ? 13.279 -1.159 -6.632 1.00 90.88 195 ASN A CA 1
ATOM 1485 C C . ASN A 1 195 ? 12.261 -2.315 -6.679 1.00 90.88 195 ASN A C 1
ATOM 1487 O O . ASN A 1 195 ? 11.195 -2.217 -6.065 1.00 90.88 195 ASN A O 1
ATOM 1491 N N . PRO A 1 196 ? 12.564 -3.411 -7.392 1.00 89.56 196 PRO A N 1
ATOM 1492 C CA . PRO A 1 196 ? 11.649 -4.545 -7.529 1.00 89.56 196 PRO A CA 1
ATOM 1493 C C . PRO A 1 196 ? 11.130 -5.174 -6.224 1.00 89.56 196 PRO A C 1
ATOM 1495 O O . PRO A 1 196 ? 10.047 -5.761 -6.209 1.00 89.56 196 PRO A O 1
ATOM 1498 N N . GLU A 1 197 ? 11.878 -5.068 -5.124 1.00 87.44 197 GLU A N 1
ATOM 1499 C CA . GLU A 1 197 ? 11.470 -5.603 -3.813 1.00 87.44 197 GLU A CA 1
ATOM 1500 C C . GLU A 1 197 ? 10.821 -4.563 -2.890 1.00 87.44 197 GLU A C 1
ATOM 1502 O O . GLU A 1 197 ? 10.318 -4.906 -1.819 1.00 87.44 197 GLU A O 1
ATOM 1507 N N . GLY A 1 198 ? 10.833 -3.294 -3.290 1.00 87.62 198 GLY A N 1
ATOM 1508 C CA . GLY A 1 198 ? 10.363 -2.178 -2.488 1.00 87.62 198 GLY A CA 1
ATOM 1509 C C . GLY A 1 198 ? 8.868 -1.922 -2.613 1.00 87.62 198 GLY A C 1
ATOM 1510 O O . GLY A 1 198 ? 8.111 -2.664 -3.239 1.00 87.62 198 GLY A O 1
ATOM 1511 N N . TYR A 1 199 ? 8.454 -0.812 -2.009 1.00 89.75 199 TYR A N 1
ATOM 1512 C CA . TYR A 1 199 ? 7.097 -0.291 -2.108 1.00 89.75 199 TYR A CA 1
ATOM 1513 C C . TYR A 1 199 ? 7.119 1.165 -2.569 1.00 89.75 199 TYR A C 1
ATOM 1515 O O . TYR A 1 199 ? 8.061 1.919 -2.316 1.00 89.75 199 TYR A O 1
ATOM 1523 N N . VAL A 1 200 ? 6.045 1.548 -3.241 1.00 90.50 200 VAL A N 1
ATOM 1524 C CA . VAL A 1 200 ? 5.677 2.919 -3.562 1.00 90.50 200 VAL A CA 1
ATOM 1525 C C . VAL A 1 200 ? 4.660 3.356 -2.513 1.00 90.50 200 VAL A C 1
ATOM 1527 O O . VAL A 1 200 ? 3.539 2.844 -2.476 1.00 90.50 200 VAL A O 1
ATOM 1530 N N . ASP A 1 201 ? 5.071 4.278 -1.646 1.00 91.44 201 ASP A N 1
ATOM 1531 C CA . ASP A 1 201 ? 4.221 4.842 -0.599 1.00 91.44 201 ASP A CA 1
ATOM 1532 C C . ASP A 1 201 ? 3.491 6.074 -1.154 1.00 91.44 201 ASP A C 1
ATOM 1534 O O . ASP A 1 201 ? 4.109 7.064 -1.551 1.00 91.44 201 ASP A O 1
ATOM 1538 N N . VAL A 1 202 ? 2.160 6.006 -1.204 1.00 91.06 202 VAL A N 1
ATOM 1539 C CA . VAL A 1 202 ? 1.311 7.007 -1.856 1.00 91.06 202 VAL A CA 1
ATOM 1540 C C . VAL A 1 202 ? 0.347 7.619 -0.839 1.00 91.06 202 VAL A C 1
ATOM 1542 O O . VAL A 1 202 ? -0.561 6.928 -0.378 1.00 91.06 202 VAL A O 1
ATOM 1545 N N . PRO A 1 203 ? 0.480 8.911 -0.501 1.00 91.56 203 PRO A N 1
ATOM 1546 C CA . PRO A 1 203 ? -0.524 9.604 0.287 1.00 91.56 203 PRO A CA 1
ATOM 1547 C C . PRO A 1 203 ? -1.788 9.836 -0.550 1.00 91.56 203 PRO A C 1
ATOM 1549 O O . PRO A 1 203 ? -1.717 10.309 -1.686 1.00 91.56 203 PRO A O 1
ATOM 1552 N N . VAL A 1 204 ? -2.945 9.503 0.020 1.00 89.06 204 VAL A N 1
ATOM 1553 C CA . VAL A 1 204 ? -4.256 9.598 -0.634 1.00 89.06 204 VAL A CA 1
ATOM 1554 C C . VAL A 1 204 ? -5.036 10.787 -0.084 1.00 89.06 204 VAL A C 1
ATOM 1556 O O . VAL A 1 204 ? -5.160 10.951 1.130 1.00 89.06 204 VAL A O 1
ATOM 1559 N N . PHE A 1 205 ? -5.607 11.592 -0.979 1.00 89.44 205 PHE A N 1
ATOM 1560 C CA . PHE A 1 205 ? -6.441 12.742 -0.637 1.00 89.44 205 PHE A CA 1
ATOM 1561 C C . PHE A 1 205 ? -7.744 12.696 -1.423 1.00 89.44 205 PHE A C 1
ATOM 1563 O O . PHE A 1 205 ? -7.748 12.513 -2.638 1.00 89.44 205 PHE A O 1
ATOM 1570 N N . ASN A 1 206 ? -8.869 12.866 -0.732 1.00 89.69 206 ASN A N 1
ATOM 1571 C CA . ASN A 1 206 ? -10.208 12.791 -1.313 1.00 89.69 206 ASN A CA 1
ATOM 1572 C C . ASN A 1 206 ? -10.401 11.499 -2.127 1.00 89.69 206 ASN A C 1
ATOM 1574 O O . ASN A 1 206 ? -10.920 11.527 -3.243 1.00 89.69 206 ASN A O 1
ATOM 1578 N N . ASN A 1 207 ? -9.935 10.374 -1.568 1.00 88.12 207 ASN A N 1
ATOM 1579 C CA . ASN A 1 207 ? -9.956 9.044 -2.184 1.00 88.12 207 ASN A CA 1
ATOM 1580 C C . ASN A 1 207 ? -9.218 8.929 -3.528 1.00 88.12 207 ASN A C 1
ATOM 1582 O O . ASN A 1 207 ? -9.457 7.984 -4.277 1.00 88.12 207 ASN A O 1
ATOM 1586 N N . LYS A 1 208 ? -8.320 9.865 -3.842 1.00 91.25 208 LYS A N 1
ATOM 1587 C CA . LYS A 1 208 ? -7.541 9.856 -5.077 1.00 91.25 208 LYS A CA 1
ATOM 1588 C C . LYS A 1 208 ? -6.078 10.160 -4.813 1.00 91.25 208 LYS A C 1
ATOM 1590 O O . LYS A 1 208 ? -5.715 10.831 -3.847 1.00 91.25 208 LYS A O 1
ATOM 1595 N N . ALA A 1 209 ? -5.233 9.675 -5.705 1.00 92.06 209 ALA A N 1
ATOM 1596 C CA . ALA A 1 209 ? -3.849 10.091 -5.806 1.00 92.06 209 ALA A CA 1
ATOM 1597 C C . ALA A 1 209 ? -3.358 9.905 -7.241 1.00 92.06 209 ALA A C 1
ATOM 1599 O O . ALA A 1 209 ? -3.981 9.230 -8.060 1.00 92.06 209 ALA A O 1
ATOM 1600 N N . THR A 1 210 ? -2.205 10.486 -7.533 1.00 91.12 210 THR A N 1
ATOM 1601 C CA . THR A 1 210 ? -1.502 10.223 -8.781 1.00 91.12 210 THR A CA 1
ATOM 1602 C C . THR A 1 210 ? -0.032 10.030 -8.471 1.00 91.12 210 THR A C 1
ATOM 1604 O O . THR A 1 210 ? 0.543 10.762 -7.656 1.00 91.12 210 THR A O 1
ATOM 1607 N N . VAL A 1 211 ? 0.564 9.047 -9.131 1.00 91.38 211 VAL A N 1
ATOM 1608 C CA . VAL A 1 211 ? 1.998 8.793 -9.123 1.00 91.38 211 VAL A CA 1
ATOM 1609 C C . VAL A 1 211 ? 2.529 9.074 -10.517 1.00 91.38 211 VAL A C 1
ATOM 1611 O O . VAL A 1 211 ? 1.963 8.640 -11.516 1.00 91.38 211 VAL A O 1
ATOM 1614 N N . LYS A 1 212 ? 3.616 9.830 -10.571 1.00 90.06 212 LYS A N 1
ATOM 1615 C CA . LYS A 1 212 ? 4.354 10.155 -11.787 1.00 90.06 212 LYS A CA 1
ATOM 1616 C C . LYS A 1 212 ? 5.659 9.387 -11.763 1.00 90.06 212 LYS A C 1
ATOM 1618 O O . LYS A 1 212 ? 6.291 9.327 -10.703 1.00 90.06 212 LYS A O 1
ATOM 1623 N N . LEU A 1 213 ? 6.059 8.826 -12.896 1.00 88.69 213 LEU A N 1
ATOM 1624 C CA . LEU A 1 213 ? 7.218 7.950 -13.003 1.00 88.69 213 LEU A CA 1
ATOM 1625 C C . LEU A 1 213 ? 8.325 8.584 -13.855 1.00 88.69 213 LEU A C 1
ATOM 1627 O O . LEU A 1 213 ? 8.121 9.536 -14.608 1.00 88.69 213 LEU A O 1
ATOM 1631 N N . LYS A 1 214 ? 9.542 8.089 -13.657 1.00 88.00 214 LYS A N 1
ATOM 1632 C CA . LYS A 1 214 ? 10.717 8.371 -14.479 1.00 88.00 214 LYS A CA 1
ATOM 1633 C C . LYS A 1 214 ? 11.553 7.117 -14.593 1.00 88.00 214 LYS A C 1
ATOM 1635 O O . LYS A 1 214 ? 11.753 6.423 -13.591 1.00 88.00 214 LYS A O 1
ATOM 1640 N N . TYR A 1 215 ? 12.082 6.885 -15.784 1.00 86.00 215 TYR A N 1
ATOM 1641 C CA . TYR A 1 215 ? 12.884 5.714 -16.095 1.00 86.00 215 TYR A CA 1
ATOM 1642 C C . TYR A 1 215 ? 14.281 6.135 -16.541 1.00 86.00 215 TYR A C 1
ATOM 1644 O O . TYR A 1 215 ? 14.451 7.062 -17.336 1.00 86.00 215 TYR A O 1
ATOM 1652 N N . THR A 1 216 ? 15.285 5.433 -16.029 1.00 84.81 216 THR A N 1
ATOM 1653 C CA . THR A 1 216 ? 16.689 5.599 -16.415 1.00 84.81 216 THR A CA 1
ATOM 1654 C C . THR A 1 216 ? 17.237 4.216 -16.773 1.00 84.81 216 THR A C 1
ATOM 1656 O O . THR A 1 216 ? 17.210 3.336 -15.907 1.00 84.81 216 THR A O 1
ATOM 1659 N N . PRO A 1 217 ? 17.712 3.983 -18.010 1.00 81.81 217 PRO A N 1
ATOM 1660 C CA . PRO A 1 217 ? 18.321 2.722 -18.381 1.00 81.81 217 PRO A CA 1
ATOM 1661 C C . PRO A 1 217 ? 19.684 2.547 -17.709 1.00 81.81 217 PRO A C 1
ATOM 1663 O O . PRO A 1 217 ? 20.404 3.505 -17.423 1.00 81.81 217 PRO A O 1
ATOM 1666 N N . TYR A 1 218 ? 20.020 1.291 -17.459 1.00 79.50 218 TYR A N 1
ATOM 1667 C CA . TYR A 1 218 ? 21.257 0.834 -16.853 1.00 79.50 218 TYR A CA 1
ATOM 1668 C C . TYR A 1 218 ? 21.785 -0.367 -17.636 1.00 79.50 218 TYR A C 1
ATOM 1670 O O . TYR A 1 218 ? 21.034 -1.294 -17.930 1.00 79.50 218 TYR A O 1
ATOM 1678 N N . ILE A 1 219 ? 23.081 -0.376 -17.939 1.00 74.00 219 ILE A N 1
ATOM 1679 C CA . ILE A 1 219 ? 23.759 -1.504 -18.587 1.00 74.00 219 ILE A CA 1
ATOM 1680 C C . ILE A 1 219 ? 24.820 -2.037 -17.638 1.00 74.00 219 ILE A C 1
ATOM 1682 O O . ILE A 1 219 ? 25.658 -1.289 -17.132 1.00 74.00 219 ILE A O 1
ATOM 1686 N N . LYS A 1 220 ? 24.859 -3.358 -17.458 1.00 66.19 220 LYS A N 1
ATOM 1687 C CA . LYS A 1 220 ? 25.879 -3.997 -16.628 1.00 66.19 220 LYS A CA 1
ATOM 1688 C C . LYS A 1 220 ? 27.204 -4.163 -17.385 1.00 66.19 220 LYS A C 1
ATOM 1690 O O . LYS A 1 220 ? 27.478 -5.204 -17.964 1.00 66.19 220 LYS A O 1
ATOM 1695 N N . GLY A 1 221 ? 28.074 -3.156 -17.325 1.00 59.56 221 GLY A N 1
ATOM 1696 C CA . GLY A 1 221 ? 29.514 -3.309 -17.594 1.00 59.56 221 GLY A CA 1
ATOM 1697 C C . GLY A 1 221 ? 29.876 -3.920 -18.954 1.00 59.56 221 GLY A C 1
ATOM 1698 O O . GLY A 1 221 ? 30.480 -4.989 -19.009 1.00 59.56 221 GLY A O 1
ATOM 1699 N N . GLY A 1 222 ? 29.516 -3.251 -20.052 1.00 56.50 222 GLY A N 1
ATOM 1700 C CA . GLY A 1 222 ? 29.850 -3.697 -21.412 1.00 56.50 222 GLY A CA 1
ATOM 1701 C C . GLY A 1 222 ? 29.117 -4.964 -21.868 1.00 56.50 222 GLY A C 1
ATOM 1702 O O . GLY A 1 222 ? 29.402 -5.468 -22.950 1.00 56.50 222 GLY A O 1
ATOM 1703 N N . SER A 1 223 ? 28.177 -5.490 -21.074 1.00 55.28 223 SER A N 1
ATOM 1704 C CA . SER A 1 223 ? 27.288 -6.561 -21.514 1.00 55.28 223 SER A CA 1
ATOM 1705 C C . SER A 1 223 ? 26.400 -6.050 -22.650 1.00 55.28 223 SER A C 1
ATOM 1707 O O . SER A 1 223 ? 25.652 -5.092 -22.454 1.00 55.28 223 SER A O 1
ATOM 1709 N N . GLY A 1 224 ? 26.479 -6.686 -23.817 1.00 57.31 224 GLY A N 1
ATOM 1710 C CA . GLY A 1 224 ? 25.654 -6.373 -24.987 1.00 57.31 224 GLY A CA 1
ATOM 1711 C C . GLY A 1 224 ? 26.468 -5.902 -26.194 1.00 57.31 224 GLY A C 1
ATOM 1712 O O . GLY A 1 224 ? 27.570 -5.374 -26.059 1.00 57.31 224 GLY A O 1
ATOM 1713 N N . ASN A 1 225 ? 25.921 -6.117 -27.390 1.00 57.62 225 ASN A N 1
ATOM 1714 C CA . ASN A 1 225 ? 26.447 -5.520 -28.616 1.00 57.62 225 ASN A CA 1
ATOM 1715 C C . ASN A 1 225 ? 25.823 -4.128 -28.775 1.00 57.62 225 ASN A C 1
ATOM 1717 O O . ASN A 1 225 ? 24.600 -4.008 -28.749 1.00 57.62 225 ASN A O 1
ATOM 1721 N N . TYR A 1 226 ? 26.659 -3.096 -28.933 1.00 63.78 226 TYR A N 1
ATOM 1722 C CA . TYR A 1 226 ? 26.220 -1.706 -29.094 1.00 63.78 226 TYR A CA 1
ATOM 1723 C C . TYR A 1 226 ? 26.560 -1.173 -30.492 1.00 63.78 226 TYR A C 1
ATOM 1725 O O . TYR A 1 226 ? 27.660 -1.444 -30.981 1.00 63.78 226 TYR A O 1
ATOM 1733 N N . PRO A 1 227 ? 25.676 -0.375 -31.120 1.00 63.09 227 PRO A N 1
ATOM 1734 C CA . PRO A 1 227 ? 24.329 -0.009 -30.663 1.00 63.09 227 PRO A CA 1
ATOM 1735 C C . PRO A 1 227 ? 23.387 -1.223 -30.622 1.00 63.09 227 PRO A C 1
ATOM 1737 O O . PRO A 1 227 ? 23.603 -2.199 -31.339 1.00 63.09 227 PRO A O 1
ATOM 1740 N N . LEU A 1 228 ? 22.362 -1.164 -29.768 1.00 67.19 228 LEU A N 1
ATOM 1741 C CA . LEU A 1 228 ? 21.331 -2.204 -29.714 1.00 67.19 228 LEU A CA 1
ATOM 1742 C C . LEU A 1 228 ? 20.644 -2.347 -31.087 1.00 67.19 228 LEU A C 1
ATOM 1744 O O . LEU A 1 228 ? 20.565 -1.385 -31.854 1.00 67.19 228 LEU A O 1
ATOM 1748 N N . ALA A 1 229 ? 20.177 -3.556 -31.407 1.00 64.62 229 ALA A N 1
ATOM 1749 C CA . ALA A 1 229 ? 19.577 -3.861 -32.709 1.00 64.62 229 ALA A CA 1
ATOM 1750 C C . ALA A 1 229 ? 18.105 -3.426 -32.814 1.00 64.62 229 ALA A C 1
ATOM 1752 O O . ALA A 1 229 ? 17.627 -3.151 -33.913 1.00 64.62 229 ALA A O 1
ATOM 1753 N N . GLU A 1 230 ? 17.406 -3.358 -31.681 1.00 68.75 230 GLU A N 1
ATOM 1754 C CA . GLU A 1 230 ? 15.984 -3.039 -31.588 1.00 68.75 230 GLU A CA 1
ATOM 1755 C C . GLU A 1 230 ? 15.712 -2.153 -30.368 1.00 68.75 230 GLU A C 1
ATOM 1757 O O . GLU A 1 230 ? 16.521 -2.056 -29.439 1.00 68.75 230 GLU A O 1
ATOM 1762 N N . ASP A 1 231 ? 14.555 -1.503 -30.392 1.00 72.50 231 ASP A N 1
ATOM 1763 C CA . ASP A 1 231 ? 14.045 -0.697 -29.294 1.00 72.50 231 ASP A CA 1
ATOM 1764 C C . ASP A 1 231 ? 13.735 -1.568 -28.067 1.00 72.50 231 ASP A C 1
ATOM 1766 O O . ASP A 1 231 ? 13.054 -2.590 -28.153 1.00 72.50 231 ASP A O 1
ATOM 1770 N N . VAL A 1 232 ? 14.216 -1.143 -26.899 1.00 75.50 232 VAL A N 1
ATOM 1771 C CA . VAL A 1 232 ? 13.999 -1.866 -25.638 1.00 75.50 232 VAL A CA 1
ATOM 1772 C C . VAL A 1 232 ? 12.616 -1.557 -25.104 1.00 75.50 232 VAL A C 1
ATOM 1774 O O . VAL A 1 232 ? 12.326 -0.386 -24.897 1.00 75.50 232 VAL A O 1
ATOM 1777 N N . LEU A 1 233 ? 11.812 -2.581 -24.817 1.00 78.81 233 LEU A N 1
ATOM 1778 C CA . LEU A 1 233 ? 10.503 -2.439 -24.191 1.00 78.81 233 LEU A CA 1
ATOM 1779 C C . LEU A 1 233 ? 10.604 -2.648 -22.683 1.00 78.81 233 LEU A C 1
ATOM 1781 O O . LEU A 1 233 ? 11.149 -3.646 -22.202 1.00 78.81 233 LEU A O 1
ATOM 1785 N N . PHE A 1 234 ? 10.018 -1.721 -21.939 1.00 81.31 234 PHE A N 1
ATOM 1786 C CA . PHE A 1 234 ? 9.839 -1.820 -20.498 1.00 81.31 234 PHE A CA 1
ATOM 1787 C C . PHE A 1 234 ? 8.377 -1.585 -20.141 1.00 81.31 234 PHE A C 1
ATOM 1789 O O . PHE A 1 234 ? 7.721 -0.798 -20.811 1.00 81.31 234 PHE A O 1
ATOM 1796 N N . ASN A 1 235 ? 7.890 -2.253 -19.094 1.00 83.12 235 ASN A N 1
ATOM 1797 C CA . ASN A 1 235 ? 6.571 -2.024 -18.517 1.00 83.12 235 ASN A CA 1
ATOM 1798 C C . ASN A 1 235 ? 6.653 -2.029 -16.985 1.00 83.12 235 ASN A C 1
ATOM 1800 O O . ASN A 1 235 ? 7.427 -2.794 -16.394 1.00 83.12 235 ASN A O 1
ATOM 1804 N N . LEU A 1 236 ? 5.799 -1.226 -16.346 1.00 84.81 236 LEU A N 1
ATOM 1805 C CA . LEU A 1 236 ? 5.683 -1.182 -14.894 1.00 84.81 236 LEU A CA 1
ATOM 1806 C C . LEU A 1 236 ? 4.229 -1.071 -14.446 1.00 84.81 236 LEU A C 1
ATOM 1808 O O . LEU A 1 236 ? 3.505 -0.161 -14.826 1.00 84.81 236 LEU A O 1
ATOM 1812 N N . MET A 1 237 ? 3.837 -1.953 -13.542 1.00 86.31 237 MET A N 1
ATOM 1813 C CA . MET A 1 237 ? 2.554 -1.934 -12.863 1.00 86.31 237 MET A CA 1
ATOM 1814 C C . MET A 1 237 ? 2.735 -1.661 -11.377 1.00 86.31 237 MET A C 1
ATOM 1816 O O . MET A 1 237 ? 3.687 -2.131 -10.761 1.00 86.31 237 MET A O 1
ATOM 1820 N N . LEU A 1 238 ? 1.791 -0.936 -10.783 1.00 86.06 238 LEU A N 1
ATOM 1821 C CA . LEU A 1 238 ? 1.687 -0.792 -9.334 1.00 86.06 238 LEU A CA 1
ATOM 1822 C C . LEU A 1 238 ? 0.543 -1.684 -8.844 1.00 86.06 238 LEU A C 1
ATOM 1824 O O . LEU A 1 238 ? -0.594 -1.518 -9.273 1.00 86.06 238 LEU A O 1
ATOM 1828 N N . SER A 1 239 ? 0.827 -2.632 -7.954 1.00 81.81 239 SER A N 1
ATOM 1829 C CA . SER A 1 239 ? -0.178 -3.529 -7.371 1.00 81.81 239 SER A CA 1
ATOM 1830 C C . SER A 1 239 ? -0.222 -3.369 -5.861 1.00 81.81 239 SER A C 1
ATOM 1832 O O . SER A 1 239 ? 0.807 -3.408 -5.197 1.00 81.81 239 SER A O 1
ATOM 1834 N N . ASN A 1 240 ? -1.409 -3.222 -5.285 1.00 73.81 240 ASN A N 1
ATOM 1835 C CA . ASN A 1 240 ? -1.597 -3.202 -3.833 1.00 73.81 240 ASN A CA 1
ATOM 1836 C C . ASN A 1 240 ? -1.856 -4.607 -3.246 1.00 73.81 240 ASN A C 1
ATOM 1838 O O . ASN A 1 240 ? -2.288 -4.709 -2.103 1.00 73.81 240 ASN A O 1
ATOM 1842 N N . GLY A 1 241 ? -1.633 -5.677 -4.021 1.00 57.84 241 GLY A N 1
ATOM 1843 C CA . GLY A 1 241 ? -1.920 -7.058 -3.612 1.00 57.84 241 GLY A CA 1
ATOM 1844 C C . GLY A 1 241 ? -3.353 -7.532 -3.884 1.00 57.84 241 GLY A C 1
ATOM 1845 O O . GLY A 1 241 ? -3.628 -8.707 -3.677 1.00 57.84 241 GLY A O 1
ATOM 1846 N N . ASN A 1 242 ? -4.237 -6.668 -4.401 1.00 50.69 242 ASN A N 1
ATOM 1847 C CA . ASN A 1 242 ? -5.632 -7.027 -4.700 1.00 50.69 242 ASN A CA 1
ATOM 1848 C C . ASN A 1 242 ? -5.885 -7.406 -6.168 1.00 50.69 242 ASN A C 1
ATOM 1850 O O . ASN A 1 242 ? -6.975 -7.866 -6.498 1.00 50.69 242 ASN A O 1
ATOM 1854 N N . ASN A 1 243 ? -4.893 -7.237 -7.045 1.00 41.59 243 ASN A N 1
ATOM 1855 C CA . ASN A 1 243 ? -4.972 -7.690 -8.432 1.00 41.59 243 ASN A CA 1
ATOM 1856 C C . ASN A 1 243 ? -4.313 -9.067 -8.535 1.00 41.59 243 ASN A C 1
ATOM 1858 O O . ASN A 1 243 ? -3.098 -9.165 -8.700 1.00 41.59 243 ASN A O 1
ATOM 1862 N N . HIS A 1 244 ? -5.125 -10.115 -8.390 1.00 30.42 244 HIS A N 1
ATOM 1863 C CA . HIS A 1 244 ? -4.723 -11.503 -8.624 1.00 30.42 244 HIS A CA 1
ATOM 1864 C C . HIS A 1 244 ? -4.880 -11.955 -10.084 1.00 30.42 244 HIS A C 1
ATOM 1866 O O . HIS A 1 244 ? -4.508 -13.083 -10.388 1.00 30.42 244 HIS A O 1
ATOM 1872 N N . ASP A 1 245 ? -5.351 -11.085 -10.978 1.00 29.98 245 ASP A N 1
ATOM 1873 C CA . ASP A 1 245 ? -5.580 -11.436 -12.379 1.00 29.98 245 ASP A CA 1
ATOM 1874 C C . ASP A 1 245 ? -4.683 -10.611 -13.310 1.00 29.98 245 ASP A C 1
ATOM 1876 O O . ASP A 1 245 ? -4.988 -9.459 -13.633 1.00 29.98 245 ASP A O 1
ATOM 1880 N N . ILE A 1 246 ? -3.578 -11.234 -13.733 1.00 32.66 246 ILE A N 1
ATOM 1881 C CA . ILE A 1 246 ? -2.994 -11.107 -15.078 1.00 32.66 246 ILE A CA 1
ATOM 1882 C C . ILE A 1 246 ? -2.536 -12.497 -15.504 1.00 32.66 246 ILE A C 1
ATOM 1884 O O . ILE A 1 246 ? -1.780 -13.117 -14.720 1.00 32.66 246 ILE A O 1
#

Foldseek 3Di:
DPLVFPQKDKWKWKAKQVVRDIDTDDLDPVDADEPADEDPDDIDMDMDMDIDGRDFGPPLLQPWDKDFQFDKDWHFYDHDDPPDPDDDGPGTPDIDTDGDIDTAGGKDKFKDFDQFWDWDDLVQLPPFPDKDDFGDKIKIAMDDDDDFFDKQKWQKDKPQAALDPVQQFGAWPDNQKTKWKWKDKPVDPDTDTDTNVGIDIFGDGPRIIIMIMMITIDGDDPPDDGSDPGIITIGIGIHSPNPPDD

Organism: NCBI:txid368603

Secondary structure (DSSP, 8-state):
---SSTTEEEEEEEEETTTTEEEE----TT------B-TTS---EEEEEEEEE-S--TTSS-PEEEEEEEEEEEEE--B--TT-TTSPP--EEEEEEEEEEEEEEPPEEEEPP----EEE-TTT-STT----SSEEEEEEEEES---TTEEEEEEEE-TT-BSSTT--SEE-SSTTEEEEEEEEETT--SPEEE-TTS-EEEEEBTTEEEEEEEEEEEE-TT-S-SS-SSPEEE--EEE-S-----

Sequence (246 aa):
MESGFPGLGIAWVNFNSSTKKWQCASINPAGKVTRGLPRNGEAIIYDQIILVKTGPIGDQSGKNETFDFNKVFQFNERKDSPNESYLPDNGKLYNLTLSGKTTIQAPICIASTVNDQFTVPTINAVDGMYTTDESGIVNIDCSGVIENGSIAKFKPISNNGVFSSDNQYFSTSEPSVGISVKYKTNESTTWNATNPEGYVDVPVFNNKATVKLKYTPYIKGGSGNYPLAEDVLFNLMLSNGNNHDI

pLDDT: mean 70.79, std 14.6, range [29.98, 93.25]